Protein AF-A0A7Y9HV85-F1 (afdb_monomer)

Solvent-accessible surface area (backbone atoms only — not comparable to full-atom values): 10579 Å² total; per-residue (Å²): 134,87,72,100,82,80,84,86,80,84,85,88,77,54,70,72,54,49,54,52,45,46,54,54,12,57,75,69,74,40,53,57,64,59,41,48,54,49,50,53,50,47,35,67,73,70,66,54,58,92,83,52,84,80,45,60,71,58,52,54,51,52,50,53,51,50,53,50,49,54,51,49,51,51,51,44,40,67,72,43,53,50,54,51,51,54,50,51,53,52,49,52,56,52,51,52,52,52,51,50,46,44,54,64,48,52,51,42,49,52,52,53,49,51,54,51,50,52,54,47,52,52,52,50,52,53,49,53,53,51,51,51,54,51,51,54,51,51,54,51,51,52,52,49,52,53,55,50,50,51,52,50,53,50,51,50,54,58,56,68,70,53,56,97,84,57,54,73,65,61,57,50,48,53,52,49,50,52,51,54,55,59,76,70,109

Secondary structure (DSSP, 8-state):
---TT---------HHHHHHHHHHHHHTTS-HHHHHHHHHHHHHHH---TT-TT-HHHHHHHHHHHHHHHHHHHHHIIIIIHHHHHHHHHHHHHHHHHHHHIIIIIIHHHHHHHHHHHHHHHHHHHHHHHHHHHHHHHHHHHHHHHHHHHHHHHHHHHHHT--TT--HHHHHHHHHHHHHHHHT-

pLDDT: mean 89.0, std 10.48, range [36.59, 97.69]

Sequence (185 aa):
MPTPNDYKKTVKYTEETDEKLQKLADQAGRTKREFFIQMVEYFHRTKKDPKDINDELLKKTLVKNHDTYIRFIRSQEEKVLIPVKVEVDRMIQSQIKILDFFNNHVLKANKDLLSNQQAQVEQFTATD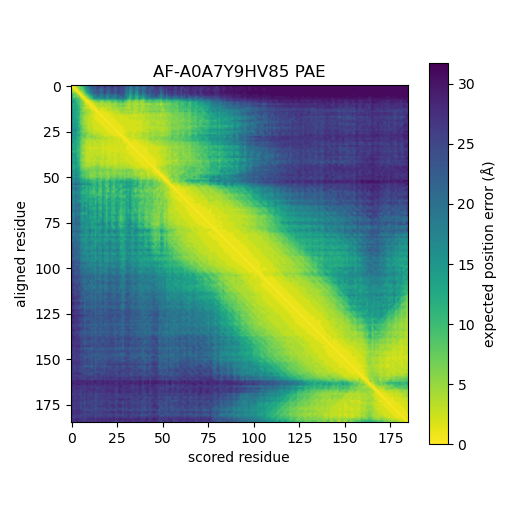KLLKTITEKLETKESLKLKFLYILNNYSKTRESFSFTTSSKDKEELVQQARQQIAKL

Radius of gyration: 63.28 Å; Cα contacts (8 Å, |Δi|>4): 38; chains: 1; bounding box: 124×40×155 Å

Nearest PDB structures (foldseek):
  1y2o-assembly1_B  TM=3.092E-01  e=8.214E+00  Homo sapiens

Structure (mmCIF, N/CA/C/O backbone):
data_AF-A0A7Y9HV85-F1
#
_entry.id   AF-A0A7Y9HV85-F1
#
loop_
_atom_site.group_PDB
_atom_site.id
_atom_site.type_symbol
_atom_site.label_atom_id
_atom_site.label_alt_id
_atom_site.label_comp_id
_atom_site.label_asym_id
_atom_site.label_entity_id
_atom_site.label_seq_id
_atom_site.pdbx_PDB_ins_code
_atom_site.Cartn_x
_atom_site.Cartn_y
_atom_site.Cartn_z
_atom_site.occupancy
_atom_site.B_iso_or_equiv
_atom_site.auth_seq_id
_atom_site.auth_comp_id
_atom_site.auth_asym_id
_atom_site.auth_atom_id
_atom_site.pdbx_PDB_model_num
ATOM 1 N N . MET A 1 1 ? 67.058 8.496 -38.261 1.00 36.59 1 MET A N 1
ATOM 2 C CA . MET A 1 1 ? 67.374 9.685 -39.082 1.00 36.59 1 MET A CA 1
ATOM 3 C C . MET A 1 1 ? 67.557 9.219 -40.522 1.00 36.59 1 MET A C 1
ATOM 5 O O . MET A 1 1 ? 68.530 8.515 -40.763 1.00 36.59 1 MET A O 1
ATOM 9 N N . PRO A 1 2 ? 66.622 9.488 -41.450 1.00 41.94 2 PRO A N 1
ATOM 10 C CA . PRO A 1 2 ? 66.816 9.167 -42.862 1.00 41.94 2 PRO A CA 1
ATOM 11 C C . PRO A 1 2 ? 67.758 10.197 -43.503 1.00 41.94 2 PRO A C 1
ATOM 13 O O . PRO A 1 2 ? 67.665 11.390 -43.217 1.00 41.94 2 PRO A O 1
ATOM 16 N N . THR A 1 3 ? 68.682 9.728 -44.338 1.00 43.34 3 THR A N 1
ATOM 17 C CA . THR A 1 3 ? 69.700 10.529 -45.0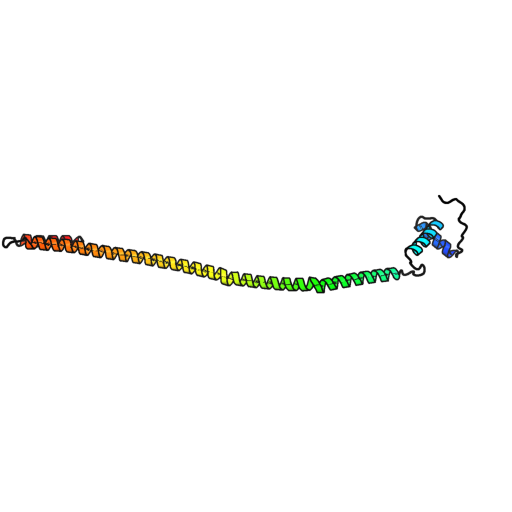33 1.00 43.34 3 THR A CA 1
ATOM 18 C C . THR A 1 3 ? 69.103 11.419 -46.142 1.00 43.34 3 THR A C 1
ATOM 20 O O . THR A 1 3 ? 68.012 11.136 -46.641 1.00 43.34 3 THR A O 1
ATOM 23 N N . PRO A 1 4 ? 69.793 12.498 -46.571 1.00 49.50 4 PRO A N 1
ATOM 24 C CA . PRO A 1 4 ? 69.191 13.574 -47.375 1.00 49.50 4 PRO A CA 1
ATOM 25 C C . PRO A 1 4 ? 68.875 13.249 -48.847 1.00 49.50 4 PRO A C 1
ATOM 27 O O . PRO A 1 4 ? 68.438 14.146 -49.560 1.00 49.50 4 PRO A O 1
ATOM 30 N N . ASN A 1 5 ? 69.105 12.024 -49.340 1.00 49.66 5 ASN A N 1
ATOM 31 C CA . ASN A 1 5 ? 69.203 11.777 -50.788 1.00 49.66 5 ASN A CA 1
ATOM 32 C C . ASN A 1 5 ? 68.437 10.552 -51.328 1.00 49.66 5 ASN A C 1
ATOM 34 O O . ASN A 1 5 ? 68.878 9.935 -52.296 1.00 49.66 5 ASN A O 1
ATOM 38 N N . ASP A 1 6 ? 67.289 10.199 -50.736 1.00 53.09 6 ASP A N 1
ATOM 39 C CA . ASP A 1 6 ? 66.524 9.001 -51.140 1.00 53.09 6 ASP A CA 1
ATOM 40 C C . ASP A 1 6 ? 65.091 9.282 -51.638 1.00 53.09 6 ASP A C 1
ATOM 42 O O . ASP A 1 6 ? 64.172 8.477 -51.498 1.00 53.09 6 ASP A O 1
ATOM 46 N N . TYR A 1 7 ? 64.874 10.446 -52.258 1.00 58.88 7 TYR A N 1
ATOM 47 C CA . TYR A 1 7 ? 63.572 10.848 -52.814 1.00 58.88 7 TYR A CA 1
ATOM 48 C C . TYR A 1 7 ? 63.583 10.821 -54.346 1.00 58.88 7 TYR A C 1
ATOM 50 O O . TYR A 1 7 ? 63.454 11.846 -55.004 1.00 58.88 7 TYR A O 1
ATOM 58 N N . LYS A 1 8 ? 63.756 9.627 -54.925 1.00 61.03 8 LYS A N 1
ATOM 59 C CA . LYS A 1 8 ? 63.888 9.419 -56.384 1.00 61.03 8 LYS A CA 1
ATOM 60 C C . LYS A 1 8 ? 62.579 9.110 -57.122 1.00 61.03 8 LYS A C 1
ATOM 62 O O . LYS A 1 8 ? 62.610 8.727 -58.287 1.00 61.03 8 LYS A O 1
ATOM 67 N N . LYS A 1 9 ? 61.424 9.212 -56.459 1.00 74.69 9 LYS A N 1
ATOM 68 C CA . LYS A 1 9 ? 60.130 8.845 -57.054 1.00 74.69 9 LYS A CA 1
ATOM 69 C C . LYS A 1 9 ? 59.302 10.095 -57.324 1.00 74.69 9 LYS A C 1
ATOM 71 O O . LYS A 1 9 ? 58.876 10.767 -56.391 1.00 74.69 9 LYS A O 1
ATOM 76 N N . THR A 1 10 ? 59.068 10.376 -58.601 1.00 78.50 10 THR A N 1
ATOM 77 C CA . THR A 1 10 ? 58.236 11.491 -59.064 1.00 78.50 10 THR A CA 1
ATOM 78 C C . THR A 1 10 ? 56.907 10.951 -59.574 1.00 78.50 10 THR A C 1
ATOM 80 O O . THR A 1 10 ? 56.881 10.042 -60.403 1.00 78.50 10 THR A O 1
ATOM 83 N N . VAL A 1 11 ? 55.802 11.519 -59.096 1.00 81.62 11 VAL A N 1
ATOM 84 C CA . VAL A 1 11 ? 54.458 11.251 -59.620 1.00 81.62 11 VAL A CA 1
ATOM 85 C C . VAL A 1 11 ? 54.118 12.374 -60.592 1.00 81.62 11 VAL A C 1
ATOM 87 O O . VAL A 1 11 ? 54.199 13.541 -60.222 1.00 81.62 11 VAL A O 1
ATOM 90 N N . LYS A 1 12 ? 53.777 12.035 -61.837 1.00 87.50 12 LYS A N 1
ATOM 91 C CA . LYS A 1 12 ? 53.319 13.014 -62.831 1.00 87.50 12 LYS A CA 1
ATOM 92 C C . LYS A 1 12 ? 51.805 13.172 -62.718 1.00 87.50 12 LYS A C 1
ATOM 94 O O . LYS A 1 12 ? 51.091 12.174 -62.681 1.00 87.50 12 LYS A O 1
ATOM 99 N N . TYR A 1 13 ? 51.332 14.409 -62.679 1.00 86.50 13 TYR A N 1
ATOM 100 C CA . TYR A 1 13 ? 49.919 14.776 -62.627 1.00 86.50 13 TYR A CA 1
ATOM 101 C C . TYR A 1 13 ? 49.723 16.105 -63.375 1.00 86.50 13 TYR A C 1
ATOM 103 O O . TYR A 1 13 ? 50.701 16.746 -63.761 1.00 86.50 13 TYR A O 1
ATOM 111 N N . THR A 1 14 ? 48.476 16.481 -63.658 1.00 92.62 14 THR A N 1
ATOM 112 C CA . THR A 1 14 ? 48.160 17.695 -64.430 1.00 92.62 14 THR A CA 1
ATOM 113 C C . THR A 1 14 ? 48.433 18.967 -63.628 1.00 92.62 14 THR A C 1
ATOM 115 O O . THR A 1 14 ? 48.373 18.947 -62.401 1.00 92.62 14 THR A O 1
ATOM 118 N N . GLU A 1 15 ? 48.666 20.087 -64.314 1.00 88.44 15 GLU A N 1
ATOM 119 C CA . GLU A 1 15 ? 48.869 21.403 -63.684 1.00 88.44 15 GLU A CA 1
ATOM 120 C C . GLU A 1 15 ? 47.682 21.800 -62.786 1.00 88.44 15 GLU A C 1
ATOM 122 O O . GLU A 1 15 ? 47.866 22.208 -61.645 1.00 88.44 15 GLU A O 1
ATOM 127 N N . GLU A 1 16 ? 46.452 21.508 -63.220 1.00 90.75 16 GLU A N 1
ATOM 128 C CA . GLU A 1 16 ? 45.241 21.694 -62.407 1.00 90.75 16 GLU A CA 1
ATOM 129 C C . GLU A 1 16 ? 45.269 20.887 -61.090 1.00 90.75 16 GLU A C 1
ATOM 131 O O . GLU A 1 16 ? 44.813 21.348 -60.041 1.00 90.75 16 GLU A O 1
ATOM 136 N N . THR A 1 17 ? 45.812 19.666 -61.123 1.00 87.75 17 THR A N 1
ATOM 137 C CA . THR A 1 17 ? 45.965 18.836 -59.918 1.00 87.75 17 THR A CA 1
ATOM 138 C C . THR A 1 17 ? 47.059 19.394 -59.007 1.00 87.75 17 THR A C 1
ATOM 140 O O . THR A 1 17 ? 46.927 19.306 -57.785 1.00 87.75 17 THR A O 1
ATOM 143 N N . ASP A 1 18 ? 48.103 20.012 -59.574 1.00 89.56 18 ASP A N 1
ATOM 144 C CA . ASP A 1 18 ? 49.159 20.682 -58.807 1.00 89.56 18 ASP A CA 1
ATOM 145 C C . ASP A 1 18 ? 48.630 21.865 -58.007 1.00 89.56 18 ASP A C 1
ATOM 147 O O . ASP A 1 18 ? 48.926 21.982 -56.817 1.00 89.56 18 ASP A O 1
ATOM 151 N N . GLU A 1 19 ? 47.802 22.701 -58.633 1.00 92.25 19 GLU A N 1
ATOM 152 C CA . GLU A 1 19 ? 47.178 23.842 -57.968 1.00 92.25 19 GLU A CA 1
ATOM 153 C C . GLU A 1 19 ? 46.253 23.401 -56.829 1.00 92.25 19 GLU A C 1
ATOM 155 O O . GLU A 1 19 ? 46.270 23.988 -55.744 1.00 92.25 19 GLU A O 1
ATOM 160 N N . LYS A 1 20 ? 45.456 22.344 -57.046 1.00 90.94 20 LYS A N 1
ATOM 161 C CA . LYS A 1 20 ? 44.586 21.770 -56.004 1.00 90.94 20 LYS A CA 1
ATOM 162 C C . LYS A 1 20 ? 45.406 21.201 -54.849 1.00 90.94 20 LYS A C 1
ATOM 164 O O . LYS A 1 20 ? 45.087 21.466 -53.692 1.00 90.94 20 LYS A O 1
ATOM 169 N N . LEU A 1 21 ? 46.476 20.462 -55.149 1.00 89.62 21 LEU A N 1
ATOM 170 C CA . LEU A 1 21 ? 47.374 19.907 -54.138 1.00 89.62 21 LEU A CA 1
ATOM 171 C C . LEU A 1 21 ? 48.095 21.012 -53.353 1.00 89.62 21 LEU A C 1
ATOM 173 O O . LEU A 1 21 ? 48.222 20.890 -52.139 1.00 89.62 21 LEU A O 1
ATOM 177 N N . GLN A 1 22 ? 48.523 22.091 -54.021 1.00 90.94 22 GLN A N 1
ATOM 178 C CA . GLN A 1 22 ? 49.137 23.255 -53.375 1.00 90.94 22 GLN A CA 1
ATOM 179 C C . GLN A 1 22 ? 48.165 23.898 -52.385 1.00 90.94 22 GLN A C 1
ATOM 181 O O . GLN A 1 22 ? 48.486 24.011 -51.207 1.00 90.94 22 GLN A O 1
ATOM 186 N N . LYS A 1 23 ? 46.943 24.216 -52.831 1.00 92.88 23 LYS A N 1
ATOM 187 C CA . LYS A 1 23 ? 45.912 24.826 -51.978 1.00 92.88 23 LYS A CA 1
ATOM 188 C C . LYS A 1 23 ? 45.572 23.955 -50.766 1.00 92.88 23 LYS A C 1
ATOM 190 O O . LYS A 1 23 ? 45.461 24.479 -49.662 1.00 92.88 23 LYS A O 1
ATOM 195 N N . LEU A 1 24 ? 45.428 22.640 -50.952 1.00 90.94 24 LEU A N 1
ATOM 196 C CA . LEU A 1 24 ? 45.136 21.704 -49.858 1.00 90.94 24 LEU A CA 1
ATOM 197 C C . LEU A 1 24 ? 46.299 21.582 -48.863 1.00 90.94 24 LEU A C 1
ATOM 199 O O . LEU A 1 24 ? 46.073 21.529 -47.655 1.00 90.94 24 LEU A O 1
ATOM 203 N N . ALA A 1 25 ? 47.536 21.557 -49.361 1.00 91.69 25 ALA A N 1
ATOM 204 C CA . ALA A 1 25 ? 48.726 21.508 -48.521 1.00 91.69 25 ALA A CA 1
ATOM 205 C C . ALA A 1 25 ? 48.883 22.799 -47.697 1.00 91.69 25 ALA A C 1
ATOM 207 O O . ALA A 1 25 ? 49.094 22.723 -46.485 1.00 91.69 25 ALA A O 1
ATOM 208 N N . ASP A 1 26 ? 48.663 23.960 -48.321 1.00 92.12 26 ASP A N 1
ATOM 209 C CA . ASP A 1 26 ? 48.714 25.269 -47.662 1.00 92.12 26 ASP A CA 1
ATOM 210 C C . ASP A 1 26 ? 47.614 25.412 -46.598 1.00 92.12 26 ASP A C 1
ATOM 212 O O . ASP A 1 26 ? 47.888 25.852 -45.482 1.00 92.12 26 ASP A O 1
ATOM 216 N N . GLN A 1 27 ? 46.387 24.959 -46.889 1.00 92.19 27 GLN A N 1
ATOM 217 C CA . GLN A 1 27 ? 45.286 24.915 -45.913 1.00 92.19 27 GLN A CA 1
ATOM 218 C C . GLN A 1 27 ? 45.601 24.026 -44.704 1.00 92.19 27 GLN A C 1
ATOM 220 O O . GLN A 1 27 ? 45.201 24.337 -43.583 1.00 92.19 27 GLN A O 1
ATOM 225 N N . ALA A 1 28 ? 46.317 22.922 -44.920 1.00 87.06 28 ALA A N 1
ATOM 226 C CA . ALA A 1 28 ? 46.762 22.029 -43.857 1.00 87.06 28 ALA A CA 1
ATOM 227 C C . ALA A 1 28 ? 48.052 22.506 -43.156 1.00 87.06 28 ALA A C 1
ATOM 229 O O . ALA A 1 28 ? 48.505 21.836 -42.224 1.00 87.06 28 ALA A O 1
ATOM 230 N N . GLY A 1 29 ? 48.650 23.623 -43.597 1.00 90.44 29 GLY A N 1
ATOM 231 C CA . GLY A 1 29 ? 49.906 24.164 -43.071 1.00 90.44 29 GLY A CA 1
ATOM 232 C C . GLY A 1 29 ? 51.116 23.251 -43.296 1.00 90.44 29 GLY A C 1
ATOM 233 O O . GLY A 1 29 ? 52.003 23.193 -42.446 1.00 90.44 29 GLY A O 1
ATOM 234 N N . ARG A 1 30 ? 51.130 22.474 -44.388 1.00 90.62 30 ARG A N 1
ATOM 235 C CA . ARG A 1 30 ? 52.138 21.436 -44.676 1.00 90.62 30 ARG A CA 1
ATOM 236 C C . ARG A 1 30 ? 52.724 21.604 -46.071 1.00 90.62 30 ARG A C 1
ATOM 238 O O . ARG A 1 30 ? 52.095 22.166 -46.959 1.00 90.62 30 ARG A O 1
ATOM 245 N N . THR A 1 31 ? 53.912 21.045 -46.304 1.00 90.56 31 THR A N 1
ATOM 246 C CA . THR A 1 31 ? 54.446 20.973 -47.672 1.00 90.56 31 THR A CA 1
ATOM 247 C C . THR A 1 31 ? 53.640 19.978 -48.519 1.00 90.56 31 THR A C 1
ATOM 249 O O . THR A 1 31 ? 53.140 18.974 -48.002 1.00 90.56 31 THR A O 1
ATOM 252 N N . LYS A 1 32 ? 53.568 20.192 -49.846 1.00 88.31 32 LYS A N 1
ATOM 253 C CA . LYS A 1 32 ? 52.914 19.265 -50.803 1.00 88.31 32 LYS A CA 1
ATOM 254 C C . LYS A 1 32 ? 53.306 17.804 -50.572 1.00 88.31 32 LYS A C 1
ATOM 256 O O . LYS A 1 32 ? 52.479 16.897 -50.634 1.00 88.31 32 LYS A O 1
ATOM 261 N N . ARG A 1 33 ? 54.587 17.584 -50.283 1.00 85.81 33 ARG A N 1
ATOM 262 C CA . ARG A 1 33 ? 55.158 16.260 -50.056 1.00 85.81 33 ARG A CA 1
ATOM 263 C C . ARG A 1 33 ? 54.657 15.621 -48.760 1.00 85.81 33 ARG A C 1
ATOM 265 O O . ARG A 1 33 ? 54.278 14.454 -48.777 1.00 85.81 33 ARG A O 1
ATOM 272 N N . GLU A 1 34 ? 54.671 16.353 -47.651 1.00 87.81 34 GLU A N 1
ATOM 273 C CA . GLU A 1 34 ? 54.183 15.845 -46.361 1.00 87.81 34 GLU A CA 1
ATOM 274 C C . GLU A 1 34 ? 52.685 15.556 -46.411 1.00 87.81 34 GLU A C 1
ATOM 276 O O . GLU A 1 34 ? 52.244 14.507 -45.939 1.00 87.81 34 GLU A O 1
ATOM 281 N N . PHE A 1 35 ? 51.925 16.447 -47.052 1.00 90.50 35 PHE A N 1
ATOM 282 C CA . PHE A 1 35 ? 50.497 16.263 -47.273 1.00 90.50 35 PHE A CA 1
ATOM 283 C C . PHE A 1 35 ? 50.216 14.991 -48.085 1.00 90.50 35 PHE A C 1
ATOM 285 O O . PHE A 1 35 ? 49.389 14.172 -47.688 1.00 90.50 35 PHE A O 1
ATOM 292 N N . PHE A 1 36 ? 50.960 14.765 -49.173 1.00 89.62 36 PHE A N 1
ATOM 293 C CA . PHE A 1 36 ? 50.823 13.557 -49.988 1.00 89.62 36 PHE A CA 1
ATOM 294 C C . PHE A 1 36 ? 51.151 12.272 -49.211 1.00 89.62 36 PHE A C 1
ATOM 296 O O . PHE A 1 36 ? 50.396 11.305 -49.286 1.00 89.62 36 PHE A O 1
ATOM 303 N N . ILE A 1 37 ? 52.244 12.253 -48.438 1.00 88.94 37 ILE A N 1
ATOM 304 C CA . ILE A 1 37 ? 52.629 11.083 -47.627 1.00 88.94 37 ILE A CA 1
ATOM 305 C C . ILE A 1 37 ? 51.514 10.724 -46.637 1.00 88.94 37 ILE A C 1
ATOM 307 O O . ILE A 1 37 ? 51.113 9.564 -46.548 1.00 88.94 37 ILE A O 1
ATOM 311 N N . GLN A 1 38 ? 50.970 11.721 -45.942 1.00 88.44 38 GLN A N 1
ATOM 312 C CA . GLN A 1 38 ? 49.892 11.514 -44.975 1.00 88.44 38 GLN A CA 1
ATOM 313 C C . GLN A 1 38 ? 48.575 11.120 -45.637 1.00 88.44 38 GLN A C 1
ATOM 315 O O . GLN A 1 38 ? 47.837 10.315 -45.081 1.00 88.44 38 GLN A O 1
ATOM 320 N N . MET A 1 39 ? 48.280 11.649 -46.824 1.00 88.75 39 MET A N 1
ATOM 321 C CA . MET A 1 39 ? 47.116 11.243 -47.606 1.00 88.75 39 MET A CA 1
ATOM 322 C C . MET A 1 39 ? 47.205 9.757 -47.985 1.00 88.75 39 MET A C 1
ATOM 324 O O . MET A 1 39 ? 46.243 9.012 -47.798 1.00 88.75 39 MET A O 1
ATOM 328 N N . VAL A 1 40 ? 48.373 9.297 -48.449 1.00 88.50 40 VAL A N 1
ATOM 329 C CA . VAL A 1 40 ? 48.617 7.875 -48.745 1.00 88.50 40 VAL A CA 1
ATOM 330 C C . VAL A 1 40 ? 48.470 7.021 -47.484 1.00 88.50 40 VAL A C 1
ATOM 332 O O . VAL A 1 40 ? 47.805 5.985 -47.517 1.00 88.50 40 VAL A O 1
ATOM 335 N N . GLU A 1 41 ? 49.033 7.461 -46.358 1.00 90.12 41 GLU A N 1
ATOM 336 C CA . GLU A 1 41 ? 48.915 6.754 -45.080 1.00 90.12 41 GLU A CA 1
ATOM 337 C C . GLU A 1 41 ? 47.464 6.704 -44.572 1.00 90.12 41 GLU A C 1
ATOM 339 O O . GLU A 1 41 ? 47.003 5.656 -44.113 1.00 90.12 41 GLU A O 1
ATOM 344 N N . TYR A 1 42 ? 46.714 7.798 -44.722 1.00 88.81 42 TYR A N 1
ATOM 345 C CA . TYR A 1 42 ? 45.301 7.896 -44.368 1.00 88.81 42 TYR A CA 1
ATOM 346 C C . TYR A 1 42 ? 44.466 6.869 -45.131 1.00 88.81 42 TYR A C 1
ATOM 348 O O . TYR A 1 42 ? 43.769 6.067 -44.504 1.00 88.81 42 TYR A O 1
ATOM 356 N N . PHE A 1 43 ? 44.564 6.829 -46.463 1.00 87.75 43 PHE A N 1
ATOM 357 C CA . PHE A 1 43 ? 43.819 5.859 -47.273 1.00 87.75 43 PHE A CA 1
ATOM 358 C C . PHE A 1 43 ? 44.276 4.421 -47.004 1.00 87.75 43 PHE A C 1
ATOM 360 O O . PHE A 1 43 ? 43.450 3.515 -46.881 1.00 87.75 43 PHE A O 1
ATOM 367 N N . HIS A 1 44 ? 45.579 4.204 -46.807 1.00 85.19 44 HIS A N 1
ATOM 368 C CA . HIS A 1 44 ? 46.102 2.880 -46.485 1.00 85.19 44 HIS A CA 1
ATOM 369 C C . HIS A 1 44 ? 45.608 2.353 -45.125 1.00 85.19 44 HIS A C 1
ATOM 371 O O . HIS A 1 44 ? 45.302 1.160 -45.009 1.00 85.19 44 HIS A O 1
ATOM 377 N N . ARG A 1 45 ? 45.518 3.215 -44.102 1.00 86.50 45 ARG A N 1
ATOM 378 C CA . ARG A 1 45 ? 45.084 2.847 -42.743 1.00 86.50 45 ARG A CA 1
ATOM 379 C C . ARG A 1 45 ? 43.569 2.731 -42.622 1.00 86.50 45 ARG A C 1
ATOM 381 O O . ARG A 1 45 ? 43.086 1.805 -41.981 1.00 86.50 45 ARG A O 1
ATOM 388 N N . THR A 1 46 ? 42.829 3.655 -43.227 1.00 82.25 46 THR A N 1
ATOM 389 C CA . THR A 1 46 ? 41.359 3.679 -43.156 1.00 82.25 46 THR A CA 1
ATOM 390 C C . THR A 1 46 ? 40.697 2.720 -44.141 1.00 82.25 46 THR A C 1
ATOM 392 O O . THR A 1 46 ? 39.502 2.468 -44.015 1.00 82.25 46 THR A O 1
ATOM 395 N N . LYS A 1 47 ? 41.459 2.178 -45.107 1.00 83.12 47 LYS A N 1
ATOM 396 C CA . LYS A 1 47 ? 40.966 1.323 -46.202 1.00 83.12 47 LYS A CA 1
ATOM 397 C C . LYS A 1 47 ? 39.842 1.976 -47.016 1.00 83.12 47 LYS A C 1
ATOM 399 O O . LYS A 1 47 ? 39.096 1.278 -47.697 1.00 83.12 47 LYS A O 1
ATOM 404 N N . LYS A 1 48 ? 39.730 3.306 -46.948 1.00 80.31 48 LYS A N 1
ATOM 405 C CA . LYS A 1 48 ? 38.802 4.082 -47.767 1.00 80.31 48 LYS A CA 1
ATOM 406 C C . LYS A 1 48 ? 39.265 4.062 -49.216 1.00 80.31 48 LYS A C 1
ATOM 408 O O . LYS A 1 48 ? 40.466 4.132 -49.480 1.00 80.31 48 LYS A O 1
ATOM 413 N N . ASP A 1 49 ? 38.313 3.983 -50.136 1.00 80.75 49 ASP A N 1
ATOM 414 C CA . ASP A 1 49 ? 38.589 4.116 -51.562 1.00 80.75 49 ASP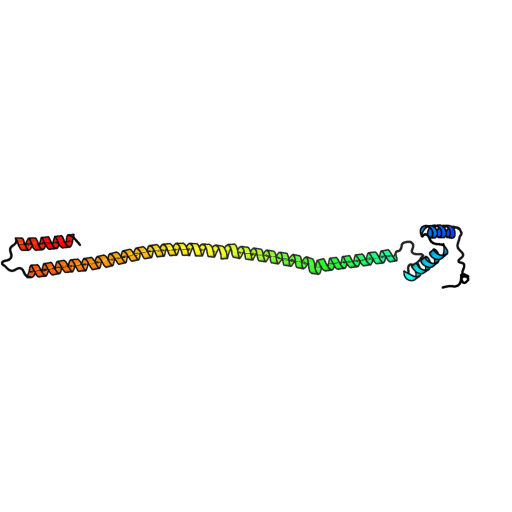 A CA 1
ATOM 415 C C . ASP A 1 49 ? 38.764 5.610 -51.896 1.00 80.75 49 ASP A C 1
ATOM 417 O O . ASP A 1 49 ? 37.826 6.378 -51.685 1.00 80.75 49 ASP A O 1
ATOM 421 N N . PRO A 1 50 ? 39.920 6.059 -52.427 1.00 80.19 50 PRO A N 1
ATOM 422 C CA . PRO A 1 50 ? 40.105 7.442 -52.874 1.00 80.19 50 PRO A CA 1
ATOM 423 C C . PRO A 1 50 ? 39.118 7.890 -53.965 1.00 80.19 50 PRO A C 1
ATOM 425 O O . PRO A 1 50 ? 39.006 9.086 -54.226 1.00 80.19 50 PRO A O 1
ATOM 428 N N . LYS A 1 51 ? 38.426 6.948 -54.622 1.00 80.19 51 LYS A N 1
ATOM 429 C CA . LYS A 1 51 ? 37.358 7.224 -55.594 1.00 80.19 51 LYS A CA 1
ATOM 430 C C . LYS A 1 51 ? 35.975 7.383 -54.953 1.00 80.19 51 LYS A C 1
ATOM 432 O O . LYS A 1 51 ? 35.068 7.878 -55.620 1.00 80.19 51 LYS A O 1
ATOM 437 N N . ASP A 1 52 ? 35.803 7.000 -53.686 1.00 78.25 52 ASP A N 1
ATOM 438 C CA . ASP A 1 52 ? 34.555 7.183 -52.938 1.00 78.25 52 ASP A CA 1
ATOM 439 C C . ASP A 1 52 ? 34.486 8.599 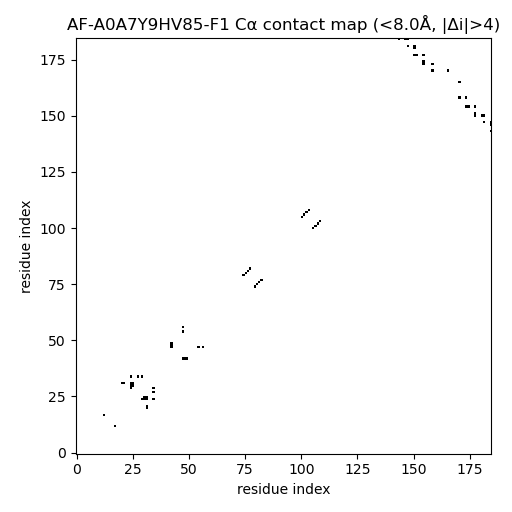-52.347 1.00 78.25 52 ASP A C 1
ATOM 441 O O . ASP A 1 52 ? 34.762 8.840 -51.172 1.00 78.25 52 ASP A O 1
ATOM 445 N N . ILE A 1 53 ? 34.116 9.559 -53.197 1.00 70.69 53 ILE A N 1
ATOM 446 C CA . ILE A 1 53 ? 33.980 10.981 -52.836 1.00 70.69 53 ILE A CA 1
ATOM 447 C C . ILE A 1 53 ? 32.850 11.201 -51.808 1.00 70.69 53 ILE A C 1
ATOM 449 O O . ILE A 1 53 ? 32.876 12.176 -51.060 1.00 70.69 53 ILE A O 1
ATOM 453 N N . ASN A 1 54 ? 31.870 10.293 -51.748 1.00 75.12 54 ASN A N 1
ATOM 454 C CA . ASN A 1 54 ? 30.672 10.432 -50.918 1.00 75.12 54 ASN A CA 1
ATOM 455 C C . ASN A 1 54 ? 30.789 9.767 -49.534 1.00 75.12 54 ASN A C 1
ATOM 457 O O . ASN A 1 54 ? 29.860 9.912 -48.733 1.00 75.12 54 ASN A O 1
ATOM 461 N N . ASP A 1 55 ? 31.902 9.077 -49.252 1.00 77.25 55 ASP A N 1
ATOM 462 C CA . ASP A 1 55 ? 32.169 8.343 -48.004 1.00 77.25 55 ASP A CA 1
ATOM 463 C C . ASP A 1 55 ? 31.024 7.365 -47.656 1.00 77.25 55 ASP A C 1
ATOM 465 O O . ASP A 1 55 ? 30.522 7.302 -46.526 1.00 77.25 55 ASP A O 1
ATOM 469 N N . GLU A 1 56 ? 30.563 6.606 -48.657 1.00 79.19 56 GLU A N 1
ATOM 470 C CA . GLU A 1 56 ? 29.423 5.684 -48.543 1.00 79.19 56 GLU A CA 1
ATOM 471 C C . GLU A 1 56 ? 29.672 4.589 -47.496 1.00 79.19 56 GLU A C 1
ATOM 473 O O . GLU A 1 56 ? 28.752 4.153 -46.793 1.00 79.19 56 GLU A O 1
ATOM 478 N N . LEU A 1 57 ? 30.935 4.192 -47.313 1.00 76.94 57 LEU A N 1
ATOM 479 C CA . LEU A 1 57 ? 31.341 3.265 -46.256 1.00 76.94 57 LEU A CA 1
ATOM 480 C C . LEU A 1 57 ? 31.043 3.817 -44.850 1.00 76.94 57 LEU A C 1
ATOM 482 O O . LEU A 1 57 ? 30.540 3.083 -43.987 1.00 76.94 57 LEU A O 1
ATOM 486 N N . LEU A 1 58 ? 31.329 5.102 -44.613 1.00 80.62 58 LEU A N 1
ATOM 487 C CA . LEU A 1 58 ? 31.055 5.759 -43.336 1.00 80.62 58 LEU A CA 1
ATOM 488 C C . LEU A 1 58 ? 29.548 5.866 -43.097 1.00 80.62 58 LEU A C 1
ATOM 490 O O . LEU A 1 58 ? 29.078 5.478 -42.025 1.00 80.62 58 LEU A O 1
ATOM 494 N N . LYS A 1 59 ? 28.784 6.314 -44.102 1.00 85.44 59 LYS A N 1
ATOM 495 C CA . LYS A 1 59 ? 27.316 6.409 -44.009 1.00 85.44 59 LYS A CA 1
ATOM 496 C C . LYS A 1 59 ? 26.689 5.058 -43.687 1.00 85.44 59 LYS A C 1
ATOM 498 O O . LYS A 1 59 ? 25.906 4.951 -42.745 1.00 85.44 59 LYS A O 1
ATOM 503 N N . LYS A 1 60 ? 27.088 4.002 -44.402 1.00 85.50 60 LYS A N 1
ATOM 504 C CA . LYS A 1 60 ? 26.592 2.639 -44.173 1.00 85.50 60 LYS A CA 1
ATOM 505 C C . LYS A 1 60 ? 26.899 2.143 -42.762 1.00 85.50 60 LYS A C 1
ATOM 507 O O . LYS A 1 60 ? 26.051 1.511 -42.133 1.00 85.50 60 LYS A O 1
ATOM 512 N N . THR A 1 61 ? 28.093 2.438 -42.254 1.00 85.25 61 THR A N 1
ATOM 513 C CA . THR A 1 61 ? 28.490 2.064 -40.889 1.00 85.25 61 THR A CA 1
ATOM 514 C C . THR A 1 61 ? 27.669 2.822 -39.847 1.00 85.25 61 THR A C 1
ATOM 516 O O . THR A 1 61 ? 27.174 2.218 -38.897 1.00 85.25 61 THR A O 1
ATOM 519 N N . LEU A 1 62 ? 27.460 4.125 -40.048 1.00 87.62 62 LEU A N 1
ATOM 520 C CA . LEU A 1 62 ? 26.679 4.959 -39.139 1.00 87.62 62 LEU A CA 1
ATOM 521 C C . LEU A 1 62 ? 25.208 4.527 -39.079 1.00 87.62 62 LEU A C 1
ATOM 523 O O . LEU A 1 62 ? 24.660 4.405 -37.982 1.00 87.62 62 LEU A O 1
ATOM 527 N N . VAL A 1 63 ? 24.603 4.246 -40.239 1.00 91.25 63 VAL A N 1
ATOM 528 C CA . VAL A 1 63 ? 23.226 3.738 -40.347 1.00 91.25 63 VAL A CA 1
ATOM 529 C C . VAL A 1 63 ? 23.106 2.380 -39.662 1.00 91.25 63 VAL A C 1
ATOM 531 O O . VAL A 1 63 ? 22.232 2.198 -38.822 1.00 91.25 63 VAL A O 1
ATOM 534 N N . LYS A 1 64 ? 24.035 1.451 -39.920 1.00 91.88 64 LYS A N 1
ATOM 535 C CA . LYS A 1 64 ? 24.031 0.129 -39.276 1.00 91.88 64 LYS A CA 1
ATOM 536 C C . LYS A 1 64 ? 24.139 0.223 -37.749 1.00 91.88 64 LYS A C 1
ATOM 538 O O . LYS A 1 64 ? 23.470 -0.528 -37.035 1.00 91.88 64 LYS A O 1
ATOM 543 N N . ASN A 1 65 ? 24.971 1.131 -37.243 1.00 92.50 65 ASN A N 1
ATOM 544 C CA . ASN A 1 65 ? 25.107 1.350 -35.805 1.00 92.50 65 ASN A CA 1
ATOM 545 C C . ASN A 1 65 ? 23.814 1.930 -35.212 1.00 92.50 65 ASN A C 1
ATOM 547 O O . ASN A 1 65 ? 23.335 1.414 -34.204 1.00 92.50 65 ASN A O 1
ATOM 551 N N . HIS A 1 66 ? 23.201 2.924 -35.865 1.00 94.38 66 HIS A N 1
ATOM 552 C CA . HIS A 1 66 ? 21.904 3.473 -35.448 1.00 94.38 66 HIS A CA 1
ATOM 553 C C . HIS A 1 66 ? 20.799 2.415 -35.453 1.00 94.38 66 HIS A C 1
ATOM 555 O O . HIS A 1 66 ? 20.086 2.281 -34.461 1.00 94.38 66 HIS A O 1
ATOM 561 N N . ASP A 1 67 ? 20.709 1.601 -36.504 1.00 94.19 67 ASP A N 1
ATOM 562 C CA . ASP A 1 67 ? 19.752 0.495 -36.577 1.00 94.19 67 ASP A CA 1
ATOM 563 C C . ASP A 1 67 ? 19.944 -0.499 -35.430 1.00 94.19 67 ASP A C 1
ATOM 565 O O . ASP A 1 67 ? 18.973 -1.003 -34.864 1.00 94.19 67 ASP A O 1
ATOM 569 N N . THR A 1 68 ? 21.197 -0.771 -35.058 1.00 95.50 68 THR A N 1
ATOM 570 C CA . THR A 1 68 ? 21.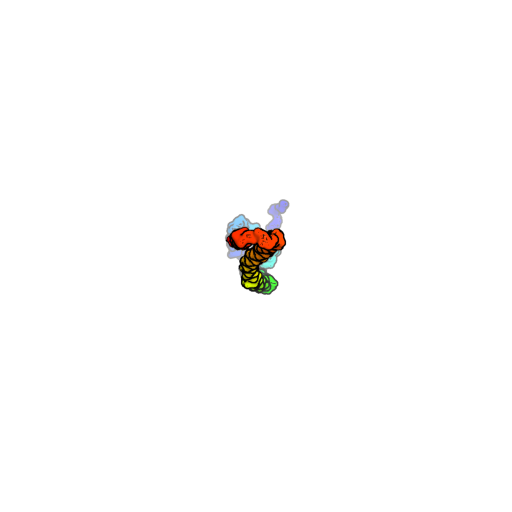520 -1.664 -33.939 1.00 95.50 68 THR A CA 1
ATOM 571 C C . THR A 1 68 ? 21.041 -1.076 -32.613 1.00 95.50 68 THR A C 1
ATOM 573 O O . THR A 1 68 ? 20.393 -1.783 -31.839 1.00 95.50 68 THR A O 1
ATOM 576 N N . TYR A 1 69 ? 21.281 0.216 -32.368 1.00 95.81 69 TYR A N 1
ATOM 577 C CA . TYR A 1 69 ? 20.787 0.894 -31.167 1.00 95.81 69 TYR A CA 1
ATOM 578 C C . TYR A 1 69 ? 19.262 0.933 -31.111 1.00 95.81 69 TYR A C 1
ATOM 580 O O . TYR A 1 69 ? 18.686 0.611 -30.076 1.00 95.81 69 TYR A O 1
ATOM 588 N N . ILE A 1 70 ? 18.597 1.249 -32.224 1.00 95.69 70 ILE A N 1
ATOM 589 C CA . ILE A 1 70 ? 17.131 1.276 -32.294 1.00 95.69 70 ILE A CA 1
ATOM 590 C C . ILE A 1 70 ? 16.556 -0.108 -31.983 1.00 95.69 70 ILE A C 1
ATOM 592 O O . ILE A 1 70 ? 15.617 -0.221 -31.196 1.00 95.69 70 ILE A O 1
ATOM 596 N N . ARG A 1 71 ? 17.130 -1.177 -32.549 1.00 96.56 71 ARG A N 1
ATOM 597 C CA . ARG A 1 71 ? 16.701 -2.553 -32.247 1.00 96.56 71 ARG A CA 1
ATOM 598 C C . ARG A 1 71 ? 16.930 -2.920 -30.786 1.00 96.56 71 ARG A C 1
ATOM 600 O O . ARG A 1 71 ? 16.074 -3.569 -30.191 1.00 96.56 71 ARG A O 1
ATOM 607 N N . PHE A 1 72 ? 18.056 -2.507 -30.208 1.00 97.00 72 PHE A N 1
ATOM 608 C CA . PHE A 1 72 ? 18.325 -2.722 -28.791 1.00 97.00 72 PHE A CA 1
ATOM 609 C C . PHE A 1 72 ? 17.287 -2.014 -27.914 1.00 97.00 72 PHE A C 1
ATOM 611 O O . PHE A 1 72 ? 16.703 -2.656 -27.047 1.00 97.00 72 PHE A O 1
ATOM 618 N N . ILE A 1 73 ? 16.999 -0.737 -28.187 1.00 96.12 73 ILE A N 1
ATOM 619 C CA . ILE A 1 73 ? 15.999 0.051 -27.451 1.00 96.12 73 ILE A CA 1
ATOM 620 C C . ILE A 1 73 ? 14.617 -0.598 -27.555 1.00 96.12 73 ILE A C 1
ATOM 622 O O . ILE A 1 73 ? 13.998 -0.844 -26.525 1.00 96.12 73 ILE A O 1
ATOM 626 N N . ARG A 1 74 ? 14.172 -0.972 -28.763 1.00 96.38 74 ARG A N 1
ATOM 627 C CA . ARG A 1 74 ? 12.892 -1.680 -28.946 1.00 96.38 74 ARG A CA 1
ATOM 628 C C . ARG A 1 74 ? 12.851 -2.992 -28.169 1.00 96.38 74 ARG A C 1
ATOM 630 O O . ARG A 1 74 ? 11.874 -3.275 -27.490 1.00 96.38 74 ARG A O 1
ATOM 637 N N . SER A 1 75 ? 13.937 -3.767 -28.191 1.00 96.69 75 SER A N 1
ATOM 638 C CA . SER A 1 75 ? 13.997 -5.008 -27.414 1.00 96.69 75 SER A CA 1
ATOM 639 C C . SER A 1 75 ? 13.968 -4.762 -25.903 1.00 96.69 75 SER A C 1
ATOM 641 O O . SER A 1 75 ? 13.464 -5.625 -25.190 1.00 96.69 75 SER A O 1
ATOM 643 N N . GLN A 1 76 ? 14.536 -3.664 -25.398 1.00 97.25 76 GLN A N 1
ATOM 644 C CA . GLN A 1 76 ? 14.450 -3.300 -23.978 1.00 97.25 76 GLN A CA 1
ATOM 645 C C . GLN A 1 76 ? 13.033 -2.856 -23.610 1.00 97.25 76 GLN A C 1
ATOM 647 O O . GLN A 1 76 ? 12.508 -3.247 -22.569 1.00 97.25 76 GLN A O 1
ATOM 652 N N . GLU A 1 77 ? 12.394 -2.083 -24.483 1.00 96.00 77 GLU A N 1
ATOM 653 C CA . GLU A 1 77 ? 11.019 -1.635 -24.301 1.00 96.00 77 GLU A CA 1
ATOM 654 C C . GLU A 1 77 ? 10.050 -2.820 -24.216 1.00 96.00 77 GLU A C 1
ATOM 656 O O . GLU A 1 77 ? 9.316 -2.951 -23.237 1.00 96.00 77 GLU A O 1
ATOM 661 N N . GLU A 1 78 ? 10.127 -3.739 -25.179 1.00 96.81 78 GLU A N 1
ATOM 662 C CA . GLU A 1 78 ? 9.261 -4.919 -25.255 1.00 96.81 78 GLU A CA 1
ATOM 663 C C . GLU A 1 78 ? 9.512 -5.922 -24.126 1.00 96.81 78 GLU A C 1
ATOM 665 O O . GLU A 1 78 ? 8.565 -6.469 -23.561 1.00 96.81 78 GLU A O 1
ATOM 670 N N . LYS A 1 79 ? 10.781 -6.191 -23.793 1.00 95.38 79 LYS A N 1
ATOM 671 C CA . LYS A 1 79 ? 11.126 -7.264 -22.845 1.00 95.38 79 LYS A CA 1
ATOM 672 C C . LYS A 1 79 ? 11.183 -6.814 -21.395 1.00 95.38 79 LYS A C 1
ATOM 674 O O . LYS A 1 79 ? 11.094 -7.666 -20.515 1.00 95.38 79 LYS A O 1
ATOM 679 N N . VAL A 1 80 ? 11.377 -5.522 -21.136 1.00 95.25 80 VAL A N 1
ATOM 680 C CA . VAL A 1 80 ? 11.615 -5.016 -19.778 1.00 95.25 80 VAL A CA 1
ATOM 681 C C . VAL A 1 80 ? 10.636 -3.911 -19.428 1.00 95.25 80 VAL A C 1
ATOM 683 O O . VAL A 1 80 ? 9.859 -4.078 -18.491 1.00 95.25 80 VAL A O 1
ATOM 686 N N . LEU A 1 81 ? 10.633 -2.798 -20.168 1.00 95.56 81 LEU A N 1
ATOM 687 C CA . LEU A 1 81 ? 9.889 -1.606 -19.743 1.00 95.56 81 LEU A CA 1
ATOM 688 C C . LEU A 1 81 ? 8.375 -1.838 -19.731 1.00 95.56 81 LEU A C 1
ATOM 690 O O . LEU A 1 81 ? 7.718 -1.500 -18.745 1.00 95.56 81 LEU A O 1
ATOM 694 N N . ILE A 1 82 ? 7.826 -2.456 -20.781 1.00 96.50 82 ILE A N 1
ATOM 695 C CA . ILE A 1 82 ? 6.394 -2.767 -20.858 1.00 96.50 82 ILE A CA 1
ATOM 696 C C . ILE A 1 82 ? 5.981 -3.748 -19.742 1.00 96.50 82 ILE A C 1
ATOM 698 O O . ILE A 1 82 ? 5.069 -3.405 -18.984 1.00 96.50 82 ILE A O 1
ATOM 702 N N . PRO A 1 83 ? 6.635 -4.917 -19.562 1.00 97.38 83 PRO A N 1
ATOM 703 C CA . PRO A 1 83 ? 6.309 -5.830 -18.465 1.00 97.38 83 PRO A CA 1
ATOM 704 C C . PRO A 1 83 ? 6.404 -5.192 -17.077 1.00 97.38 83 PRO A C 1
ATOM 706 O O . PRO A 1 83 ? 5.501 -5.378 -16.265 1.00 97.38 83 PRO A O 1
ATOM 709 N N . VAL A 1 84 ? 7.451 -4.401 -16.814 1.00 96.94 84 VAL A N 1
ATOM 710 C CA . VAL A 1 84 ? 7.616 -3.700 -15.530 1.00 96.94 84 VAL A CA 1
ATOM 711 C C . VAL A 1 84 ? 6.452 -2.750 -15.284 1.00 96.94 84 VAL A C 1
ATOM 713 O O . VAL A 1 84 ? 5.865 -2.775 -14.207 1.00 96.94 84 VAL A O 1
ATOM 716 N N . LYS A 1 85 ? 6.072 -1.949 -16.284 1.00 96.88 85 LYS A N 1
ATOM 717 C CA . LYS A 1 85 ? 4.946 -1.017 -16.164 1.00 96.88 85 LYS A CA 1
ATOM 718 C C . LYS A 1 85 ? 3.638 -1.754 -15.863 1.00 96.88 85 LYS A C 1
ATOM 720 O O . LYS A 1 85 ? 2.898 -1.340 -14.976 1.00 96.88 85 LYS A O 1
ATOM 725 N N . VAL A 1 86 ? 3.375 -2.864 -16.555 1.00 97.19 86 VAL A N 1
ATOM 726 C CA . VAL A 1 86 ? 2.175 -3.688 -16.326 1.00 97.19 86 VAL A CA 1
ATOM 727 C C . VAL A 1 86 ? 2.162 -4.287 -14.917 1.00 97.19 86 VAL A C 1
ATOM 729 O O . VAL A 1 86 ? 1.123 -4.269 -14.254 1.00 97.19 86 VAL A O 1
ATOM 732 N N . GLU A 1 87 ? 3.294 -4.802 -14.440 1.00 96.94 87 GLU A N 1
ATOM 733 C CA . GLU A 1 87 ? 3.365 -5.426 -13.117 1.00 96.94 87 GLU A CA 1
ATOM 734 C C . GLU A 1 87 ? 3.272 -4.391 -11.987 1.00 96.94 87 GLU A C 1
ATOM 736 O O . GLU A 1 87 ? 2.589 -4.625 -10.991 1.00 96.94 87 GLU A O 1
ATOM 741 N N . VAL A 1 88 ? 3.873 -3.209 -12.165 1.00 97.56 88 VAL A N 1
ATOM 742 C CA . VAL A 1 88 ? 3.727 -2.080 -11.234 1.00 97.56 88 VAL A CA 1
ATOM 743 C C . VAL A 1 88 ? 2.271 -1.622 -11.161 1.00 97.56 88 VAL A C 1
ATOM 745 O O . VAL A 1 88 ? 1.742 -1.480 -10.059 1.00 97.56 88 VAL A O 1
ATOM 748 N N . ASP A 1 89 ? 1.592 -1.464 -12.301 1.00 97.69 89 ASP A N 1
ATOM 749 C CA . ASP A 1 89 ? 0.167 -1.111 -12.327 1.00 97.69 89 ASP A CA 1
ATOM 750 C C . ASP A 1 89 ? -0.673 -2.157 -11.574 1.00 97.69 89 ASP A C 1
ATOM 752 O O . ASP A 1 89 ? -1.522 -1.811 -10.748 1.00 97.69 89 ASP A O 1
ATOM 756 N N . ARG A 1 90 ? -0.405 -3.452 -11.794 1.00 97.31 90 ARG A N 1
ATOM 757 C CA . ARG A 1 90 ? -1.080 -4.545 -11.076 1.00 97.31 90 ARG A CA 1
ATOM 758 C C . ARG A 1 90 ? -0.818 -4.487 -9.570 1.00 97.31 90 ARG A C 1
ATOM 760 O O . ARG A 1 90 ? -1.752 -4.661 -8.783 1.00 97.31 90 ARG A O 1
ATOM 767 N N . MET A 1 91 ? 0.424 -4.233 -9.164 1.00 97.69 91 MET A N 1
ATOM 768 C CA . MET A 1 91 ? 0.803 -4.097 -7.758 1.00 97.69 91 MET A CA 1
ATOM 769 C C . MET A 1 91 ? 0.065 -2.928 -7.096 1.00 97.69 91 MET A C 1
ATOM 771 O O . MET A 1 91 ? -0.490 -3.106 -6.012 1.00 97.69 91 MET A O 1
ATOM 775 N N . ILE A 1 92 ? -0.003 -1.767 -7.756 1.00 97.56 92 ILE A N 1
ATOM 776 C CA . ILE A 1 92 ? -0.732 -0.591 -7.258 1.00 97.56 92 ILE A CA 1
ATOM 777 C C . ILE A 1 92 ? -2.211 -0.933 -7.049 1.00 97.56 92 ILE A C 1
ATOM 779 O O . ILE A 1 92 ? -2.760 -0.670 -5.981 1.00 97.56 92 ILE A O 1
ATOM 783 N N . GLN A 1 93 ? -2.849 -1.591 -8.021 1.00 97.50 93 GLN A N 1
ATOM 784 C CA . GLN A 1 93 ? -4.250 -2.012 -7.891 1.00 97.50 93 GLN A CA 1
ATOM 785 C C . GLN A 1 93 ? -4.466 -2.999 -6.736 1.00 97.50 93 GLN A C 1
ATOM 787 O O . GLN A 1 93 ? -5.481 -2.935 -6.042 1.00 97.50 93 GLN A O 1
ATOM 792 N N . SER A 1 94 ? -3.513 -3.903 -6.500 1.00 97.25 94 SER A N 1
ATOM 793 C CA . SER A 1 94 ? -3.549 -4.806 -5.345 1.00 97.25 94 SER A CA 1
ATOM 794 C C . SER A 1 94 ? -3.453 -4.037 -4.023 1.00 97.25 94 SER A C 1
ATOM 796 O O . SER A 1 94 ? -4.254 -4.260 -3.117 1.00 97.25 94 SER A O 1
ATOM 798 N N . GLN A 1 95 ? -2.533 -3.073 -3.928 1.00 96.06 95 GLN A N 1
ATOM 799 C CA . GLN A 1 95 ? -2.363 -2.247 -2.730 1.00 96.06 95 GLN A CA 1
ATOM 800 C C . GLN A 1 95 ? -3.599 -1.395 -2.427 1.00 96.06 95 GLN A C 1
ATOM 802 O O . GLN A 1 95 ? -3.994 -1.316 -1.266 1.00 96.06 95 GLN A O 1
ATOM 807 N N . ILE A 1 96 ? -4.253 -0.829 -3.448 1.00 97.00 96 ILE A N 1
ATOM 808 C CA . ILE A 1 96 ? -5.524 -0.104 -3.280 1.00 97.00 96 ILE A CA 1
ATOM 809 C C . ILE A 1 96 ? -6.573 -1.015 -2.633 1.00 97.00 96 ILE A C 1
ATOM 811 O O . ILE A 1 96 ? -7.163 -0.648 -1.621 1.00 97.00 96 ILE A O 1
ATOM 815 N N . LYS A 1 97 ? -6.743 -2.244 -3.139 1.00 96.25 97 LYS A N 1
ATOM 816 C CA . LYS A 1 97 ? -7.693 -3.212 -2.564 1.00 96.25 97 LYS A CA 1
ATOM 817 C C . LYS A 1 97 ? -7.351 -3.597 -1.126 1.00 96.25 97 LYS A C 1
ATOM 819 O O . L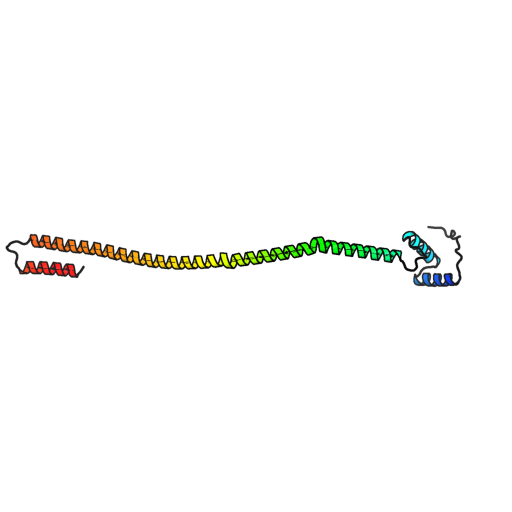YS A 1 97 ? -8.252 -3.749 -0.306 1.00 96.25 97 LYS A O 1
ATOM 824 N N . ILE A 1 98 ? -6.064 -3.763 -0.814 1.00 96.06 98 ILE A N 1
ATOM 825 C CA . ILE A 1 98 ? -5.605 -4.056 0.552 1.00 96.06 98 ILE A CA 1
ATOM 826 C C . ILE A 1 98 ? -5.954 -2.895 1.487 1.00 96.06 98 ILE A C 1
ATOM 828 O O . ILE A 1 98 ? -6.485 -3.130 2.572 1.00 96.06 98 ILE A O 1
ATOM 832 N N . LEU A 1 99 ? -5.694 -1.654 1.066 1.00 96.12 99 LEU A N 1
ATOM 833 C CA . LEU A 1 99 ? -6.031 -0.460 1.842 1.00 96.12 99 LEU A CA 1
ATOM 834 C C . LEU A 1 99 ? -7.540 -0.334 2.053 1.00 96.12 99 LEU A C 1
ATOM 836 O O . LEU A 1 99 ? -7.976 -0.087 3.178 1.00 96.12 99 LEU A O 1
ATOM 840 N N . ASP A 1 100 ? -8.338 -0.567 1.012 1.00 95.94 100 ASP A N 1
ATOM 841 C CA . ASP A 1 100 ? -9.797 -0.563 1.117 1.00 95.94 100 ASP A CA 1
ATOM 842 C C . ASP A 1 100 ? -10.290 -1.624 2.098 1.00 95.94 100 ASP A C 1
ATOM 844 O O . ASP A 1 100 ? -11.147 -1.338 2.937 1.00 95.94 100 ASP A O 1
ATOM 848 N N . PHE A 1 101 ? -9.731 -2.836 2.044 1.00 95.25 101 PHE A N 1
ATOM 849 C CA . PHE A 1 101 ? -10.103 -3.897 2.971 1.00 95.25 101 PHE A CA 1
ATOM 850 C C . PHE A 1 101 ? -9.736 -3.534 4.413 1.00 95.25 101 PHE A C 1
ATOM 852 O O . PHE A 1 101 ? -10.550 -3.669 5.329 1.00 95.25 101 PHE A O 1
ATOM 859 N N . PHE A 1 102 ? -8.527 -3.016 4.620 1.00 95.12 102 PHE A N 1
ATOM 860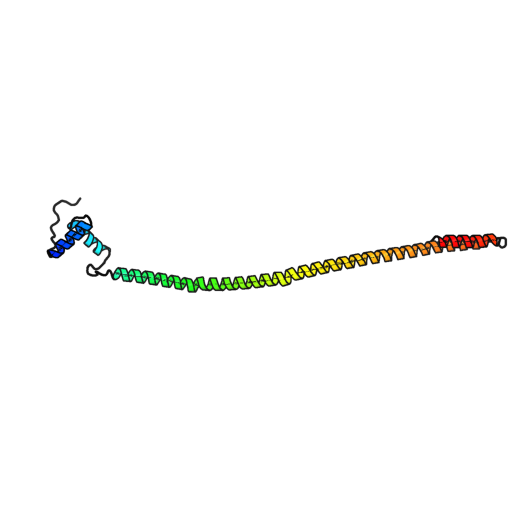 C CA . PHE A 1 102 ? -8.055 -2.621 5.941 1.00 95.12 102 PHE A CA 1
ATOM 861 C C . PHE A 1 102 ? -8.909 -1.495 6.539 1.00 95.12 102 PHE A C 1
ATOM 863 O O . PHE A 1 102 ? -9.344 -1.580 7.688 1.00 95.12 102 PHE A O 1
ATOM 870 N N . ASN A 1 103 ? -9.219 -0.467 5.750 1.00 93.94 103 ASN A N 1
ATOM 871 C CA . ASN A 1 103 ? -10.001 0.673 6.217 1.00 93.94 103 ASN A CA 1
ATOM 872 C C . ASN A 1 103 ? -11.467 0.306 6.478 1.00 93.94 103 ASN A C 1
ATOM 874 O O . ASN A 1 103 ? -12.022 0.669 7.517 1.00 93.94 103 ASN A O 1
ATOM 878 N N . ASN A 1 104 ? -12.095 -0.431 5.560 1.00 92.81 104 ASN A N 1
ATOM 879 C CA . ASN A 1 104 ? -13.533 -0.684 5.628 1.00 92.81 104 ASN A CA 1
ATOM 880 C C . ASN A 1 104 ? -13.906 -1.882 6.495 1.00 92.81 104 ASN A C 1
ATOM 882 O O . ASN A 1 104 ? -14.990 -1.881 7.072 1.00 92.81 104 ASN A O 1
ATOM 886 N N . HIS A 1 105 ? -13.040 -2.891 6.592 1.00 91.69 105 HIS A N 1
ATOM 887 C CA . HIS A 1 105 ? -13.323 -4.076 7.395 1.00 91.69 105 HIS A CA 1
ATOM 888 C C . HIS A 1 105 ? -12.589 -4.026 8.723 1.00 91.69 105 HIS A C 1
ATOM 890 O O . HIS A 1 105 ? -13.238 -4.089 9.759 1.00 91.69 105 HIS A O 1
ATOM 896 N N . VAL A 1 106 ? -11.265 -3.865 8.723 1.00 93.25 106 VAL A N 1
ATOM 897 C CA . VAL A 1 106 ? -10.485 -3.976 9.967 1.00 93.25 106 VAL A CA 1
ATOM 898 C C . VAL A 1 106 ? -10.709 -2.764 10.867 1.00 93.25 106 VAL A C 1
ATOM 900 O O . VAL A 1 106 ? -11.140 -2.916 12.009 1.00 93.25 106 VAL A O 1
ATOM 903 N N . LEU A 1 107 ? -10.470 -1.549 10.365 1.00 94.31 107 LEU A N 1
ATOM 904 C CA . LEU A 1 107 ? -10.612 -0.343 11.186 1.00 94.31 107 LEU A CA 1
ATOM 905 C C . LEU A 1 107 ? -12.060 -0.101 11.605 1.00 94.31 107 LEU A C 1
ATOM 907 O O . LEU A 1 107 ? -12.304 0.257 12.758 1.00 94.31 107 LEU A O 1
ATOM 911 N N . LYS A 1 108 ? -13.018 -0.309 10.697 1.00 94.38 108 LYS A N 1
ATOM 912 C CA . LYS A 1 108 ? -14.437 -0.160 11.025 1.00 94.38 108 LYS A CA 1
ATOM 913 C C . LYS A 1 108 ? -14.895 -1.201 12.045 1.00 94.38 108 LYS A C 1
ATOM 915 O O . LYS A 1 108 ? -15.452 -0.808 13.062 1.00 94.38 108 LYS A O 1
ATOM 920 N N . ALA A 1 109 ? -14.595 -2.487 11.838 1.00 93.94 109 ALA A N 1
ATOM 921 C CA . ALA A 1 109 ? -14.977 -3.524 12.796 1.00 93.94 109 ALA A CA 1
ATOM 922 C C . ALA A 1 109 ? -14.347 -3.286 14.171 1.00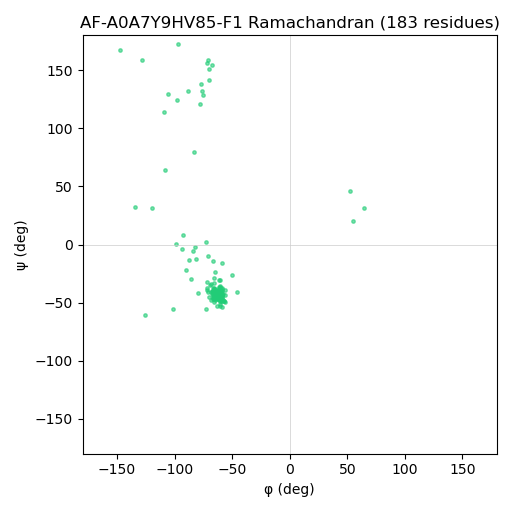 93.94 109 ALA A C 1
ATOM 924 O O . ALA A 1 109 ? -15.022 -3.457 15.180 1.00 93.94 109 ALA A O 1
ATOM 925 N N . ASN A 1 110 ? -13.092 -2.828 14.229 1.00 94.94 110 ASN A N 1
ATOM 926 C CA . ASN A 1 110 ? -12.446 -2.487 15.497 1.00 94.94 110 ASN A CA 1
ATOM 927 C C . ASN A 1 110 ? -13.131 -1.306 16.199 1.00 94.94 110 ASN A C 1
ATOM 929 O O . ASN A 1 110 ? -13.304 -1.344 17.415 1.00 94.94 110 ASN A O 1
ATOM 933 N N . LYS A 1 111 ? -13.547 -0.273 15.453 1.00 95.44 111 LYS A N 1
ATOM 934 C CA . LYS A 1 111 ? -14.321 0.849 16.013 1.00 95.44 111 LYS A CA 1
ATOM 935 C C . LYS A 1 111 ? -15.679 0.391 16.537 1.00 95.44 111 LYS A C 1
ATOM 937 O O . LYS A 1 111 ? -16.035 0.737 17.661 1.00 95.44 111 LYS A O 1
ATOM 942 N N . ASP A 1 112 ? -16.402 -0.402 15.752 1.00 95.19 112 ASP A N 1
ATOM 943 C CA . ASP A 1 112 ? -17.720 -0.918 16.127 1.00 95.19 112 ASP A CA 1
ATOM 944 C C . ASP A 1 112 ? -17.613 -1.833 17.359 1.00 95.19 112 ASP A C 1
ATOM 946 O O . ASP A 1 112 ? -18.395 -1.716 18.301 1.00 95.19 112 ASP A O 1
ATOM 950 N N . LEU A 1 113 ? -16.592 -2.695 17.404 1.00 96.31 113 LEU A N 1
ATOM 951 C CA . LEU A 1 113 ? -16.311 -3.574 18.538 1.00 96.31 113 LEU A CA 1
ATOM 952 C C . LEU A 1 113 ? -15.977 -2.782 19.805 1.00 96.31 113 LEU A C 1
ATOM 954 O O . LEU A 1 113 ? -16.531 -3.084 20.860 1.00 96.31 113 LEU A O 1
ATOM 958 N N . LEU A 1 114 ? -15.141 -1.745 19.706 1.00 96.31 114 LEU A N 1
ATOM 959 C CA . LEU A 1 114 ? -14.818 -0.880 20.841 1.00 96.31 114 LEU A CA 1
ATOM 960 C C . LEU A 1 114 ? -16.062 -0.142 21.360 1.00 96.31 114 LEU A C 1
ATOM 962 O O . LEU A 1 114 ? -16.292 -0.091 22.566 1.00 96.31 114 LEU A O 1
ATOM 966 N N . SER A 1 115 ? -16.896 0.380 20.455 1.00 96.25 115 SER A N 1
ATOM 967 C CA . SER A 1 115 ? -18.159 1.035 20.818 1.00 96.25 115 SER A CA 1
ATOM 968 C C . SER A 1 115 ? -19.111 0.074 21.535 1.00 96.25 115 SER A C 1
ATOM 970 O O . SER A 1 115 ? -19.707 0.429 22.552 1.00 96.25 115 SER A O 1
ATOM 972 N N . ASN A 1 116 ? -19.235 -1.157 21.036 1.00 96.31 116 ASN A N 1
ATOM 973 C CA . ASN A 1 116 ? -20.077 -2.181 21.650 1.00 96.31 116 ASN A CA 1
ATOM 974 C C . ASN A 1 116 ? -19.548 -2.608 23.023 1.00 96.31 116 ASN A C 1
ATOM 976 O O . ASN A 1 116 ? -20.333 -2.771 23.954 1.00 96.31 116 ASN A O 1
ATOM 980 N N . GLN A 1 117 ? -18.227 -2.746 23.175 1.00 96.12 117 GLN A N 1
ATOM 981 C CA . GLN A 1 117 ? -17.603 -3.033 24.468 1.00 96.12 117 GLN A CA 1
ATOM 982 C C . GLN A 1 117 ? -17.876 -1.919 25.479 1.00 96.12 117 GLN A C 1
ATOM 984 O O . GLN A 1 117 ? -18.235 -2.211 26.618 1.00 96.12 117 GLN A O 1
ATOM 989 N N . GLN A 1 118 ? -17.777 -0.655 25.064 1.00 96.31 118 GLN A N 1
ATOM 990 C CA . GLN A 1 118 ? -18.076 0.480 25.932 1.00 96.31 118 GLN A CA 1
ATOM 991 C C . GLN A 1 118 ? -19.540 0.463 26.401 1.00 96.31 118 GLN A C 1
ATOM 993 O O . GLN A 1 118 ? -19.804 0.558 27.600 1.00 96.31 118 GLN A O 1
ATOM 998 N N . ALA A 1 119 ? -20.486 0.240 25.482 1.00 96.06 119 ALA A N 1
ATOM 999 C CA . ALA A 1 119 ? -21.905 0.109 25.822 1.00 96.06 119 ALA A CA 1
ATOM 1000 C C . ALA A 1 119 ? -22.173 -1.076 26.771 1.00 96.06 119 ALA A C 1
ATOM 1002 O O . ALA A 1 119 ? -23.000 -0.990 27.682 1.00 96.06 119 ALA A O 1
ATOM 1003 N N . GLN A 1 120 ? -21.446 -2.181 26.595 1.00 96.25 120 GLN A N 1
ATOM 1004 C CA . GLN A 1 120 ? -21.561 -3.350 27.461 1.00 96.25 120 GLN A CA 1
ATOM 1005 C C . GLN A 1 120 ? -21.023 -3.076 28.875 1.00 96.25 120 GLN A C 1
ATOM 1007 O O . GLN A 1 120 ? -21.656 -3.465 29.857 1.00 96.25 120 GLN A O 1
ATOM 1012 N N . VAL A 1 121 ? -19.901 -2.360 28.999 1.00 96.88 121 VAL A N 1
ATOM 1013 C CA . VAL A 1 121 ? -19.353 -1.924 30.297 1.00 96.88 121 VAL A CA 1
ATOM 1014 C C . VAL A 1 121 ? -20.343 -1.023 31.037 1.00 96.88 121 VAL A C 1
ATOM 1016 O O . VAL A 1 121 ? -20.538 -1.180 32.246 1.00 96.88 121 VAL A O 1
ATOM 1019 N N . GLU A 1 122 ? -21.016 -0.113 30.332 1.00 95.88 122 GLU A N 1
ATOM 1020 C CA . GLU A 1 122 ? -22.051 0.746 30.917 1.00 95.88 122 GLU A CA 1
ATOM 1021 C C . GLU A 1 122 ? -23.243 -0.069 31.438 1.00 95.88 122 GLU A C 1
ATOM 1023 O O . GLU A 1 122 ? -23.672 0.124 32.581 1.00 95.88 122 GLU A O 1
ATOM 1028 N N . GLN A 1 123 ? -23.724 -1.043 30.656 1.00 96.19 123 GLN A N 1
ATOM 1029 C CA . GLN A 1 123 ? -24.781 -1.960 31.097 1.00 96.19 123 GLN A CA 1
ATOM 1030 C C . GLN A 1 123 ? -24.362 -2.804 32.305 1.00 96.19 123 GLN A C 1
ATOM 1032 O O . GLN A 1 123 ? -25.146 -2.960 33.247 1.00 96.19 123 GLN A O 1
ATOM 1037 N N . PHE A 1 124 ? -23.134 -3.327 32.323 1.00 96.31 124 PHE A N 1
ATOM 1038 C CA . PHE A 1 124 ? -22.631 -4.081 33.472 1.00 96.31 124 PHE A CA 1
ATOM 1039 C C . PHE A 1 124 ? -22.507 -3.208 34.714 1.00 96.31 124 PHE A C 1
ATOM 1041 O O . PHE A 1 124 ? -22.890 -3.639 35.797 1.00 96.31 124 PHE A O 1
ATOM 1048 N N . THR A 1 125 ? -22.078 -1.957 34.563 1.00 96.94 125 THR A N 1
ATOM 1049 C CA . THR A 1 125 ? -22.008 -1.005 35.677 1.00 96.94 125 THR A CA 1
ATOM 1050 C C . THR A 1 125 ? -23.398 -0.704 36.244 1.00 96.94 125 THR A C 1
ATOM 1052 O O . THR A 1 125 ? -23.576 -0.639 37.461 1.00 96.94 125 THR A O 1
ATOM 1055 N N . ALA A 1 126 ? -24.409 -0.541 35.383 1.00 95.81 126 ALA A N 1
ATOM 1056 C CA . ALA A 1 126 ? -25.794 -0.364 35.820 1.00 95.81 126 ALA A CA 1
ATOM 1057 C C . ALA A 1 126 ? -26.338 -1.617 36.530 1.00 95.81 126 ALA A C 1
ATOM 1059 O O . ALA A 1 126 ? -27.001 -1.509 37.563 1.00 95.81 126 ALA A O 1
ATOM 1060 N N . THR A 1 127 ? -26.006 -2.800 36.011 1.00 96.69 127 THR A N 1
ATOM 1061 C CA . THR A 1 127 ? -26.395 -4.089 36.600 1.00 96.69 127 THR A CA 1
ATOM 1062 C C . THR A 1 127 ? -25.750 -4.295 37.969 1.00 96.69 127 THR A C 1
ATOM 1064 O O . THR A 1 127 ? -26.437 -4.674 38.913 1.00 96.69 127 THR A O 1
ATOM 1067 N N . ASP A 1 128 ? -24.462 -3.981 38.116 1.00 96.69 128 ASP A N 1
ATOM 1068 C CA . ASP A 1 128 ? -23.739 -4.084 39.389 1.00 96.69 128 ASP A CA 1
ATOM 1069 C C . ASP A 1 128 ? -24.342 -3.162 40.461 1.00 96.69 128 ASP A C 1
ATOM 1071 O O . ASP A 1 128 ? -24.549 -3.569 41.605 1.00 96.69 128 ASP A O 1
ATOM 1075 N N . LYS A 1 129 ? -24.726 -1.933 40.081 1.00 96.50 129 LYS A N 1
ATOM 1076 C CA . LYS A 1 129 ? -25.453 -1.016 40.975 1.00 96.50 129 LYS A CA 1
ATOM 1077 C C . LYS A 1 129 ? -26.791 -1.600 41.426 1.00 96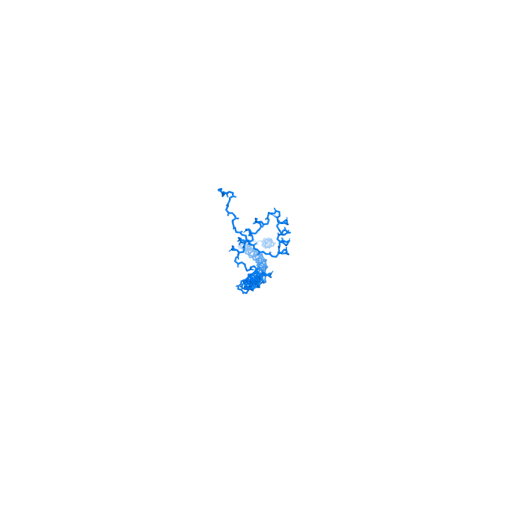.50 129 LYS A C 1
ATOM 1079 O O . LYS A 1 129 ? -27.102 -1.553 42.614 1.00 96.50 129 LYS A O 1
ATOM 1084 N N . LEU A 1 130 ? -27.565 -2.168 40.500 1.00 96.56 130 LEU A N 1
ATOM 1085 C CA . LEU A 1 130 ? -28.846 -2.791 40.827 1.00 96.56 130 LEU A CA 1
ATOM 1086 C C . LEU A 1 130 ? -28.666 -3.979 41.781 1.00 96.56 130 LEU A C 1
ATOM 1088 O O . LEU A 1 130 ? -29.405 -4.093 42.757 1.00 96.56 130 LEU A O 1
ATOM 1092 N N . LEU A 1 131 ? -27.673 -4.835 41.526 1.00 96.06 131 LEU A N 1
ATOM 1093 C CA . LEU A 1 131 ? -27.358 -5.975 42.386 1.00 96.06 131 LEU A CA 1
ATOM 1094 C C . LEU A 1 131 ? -26.977 -5.525 43.798 1.00 96.06 131 LEU A C 1
ATOM 1096 O O . LEU A 1 131 ? -27.509 -6.073 44.759 1.00 96.06 131 LEU A O 1
ATOM 1100 N N . LYS A 1 132 ? -26.147 -4.484 43.937 1.00 96.62 132 LYS A N 1
ATOM 1101 C CA . LYS A 1 132 ? -25.821 -3.891 45.246 1.00 96.62 132 LYS A CA 1
ATOM 1102 C C . LYS A 1 132 ? -27.069 -3.427 45.989 1.00 96.62 132 LYS A C 1
ATOM 1104 O O . LYS A 1 132 ? -27.272 -3.823 47.132 1.00 96.62 132 LYS A O 1
ATOM 1109 N N . THR A 1 133 ? -27.955 -2.686 45.323 1.00 96.69 133 THR A N 1
ATOM 1110 C CA . THR A 1 133 ? -29.219 -2.242 45.933 1.00 96.69 133 THR A CA 1
ATOM 1111 C C . THR A 1 133 ? -30.110 -3.416 46.351 1.00 96.69 133 THR A C 1
ATOM 1113 O O . THR A 1 133 ? -30.778 -3.350 47.383 1.00 96.69 133 THR A O 1
ATOM 1116 N N . ILE A 1 134 ? -30.150 -4.498 45.568 1.00 95.62 134 ILE A N 1
ATOM 1117 C CA . ILE A 1 134 ? -30.901 -5.707 45.932 1.00 95.62 134 ILE A CA 1
ATOM 1118 C C . ILE A 1 134 ? -30.301 -6.346 47.187 1.00 95.62 134 ILE A C 1
ATOM 1120 O O . ILE A 1 134 ? -31.049 -6.645 48.118 1.00 95.62 134 ILE A O 1
ATOM 1124 N N . THR A 1 135 ? -28.979 -6.516 47.235 1.00 95.94 135 THR A N 1
ATOM 1125 C CA . THR A 1 135 ? -28.277 -7.083 48.393 1.00 95.94 135 THR A CA 1
ATOM 1126 C C . THR A 1 135 ? -28.524 -6.253 49.652 1.00 95.94 135 THR A C 1
ATOM 1128 O O . THR A 1 135 ? -28.968 -6.803 50.656 1.00 95.94 135 THR A O 1
ATOM 1131 N N . GLU A 1 136 ? -28.377 -4.928 49.580 1.00 95.75 136 GLU A N 1
ATOM 1132 C CA . GLU A 1 136 ? -28.647 -4.013 50.701 1.00 95.75 136 GLU A CA 1
ATOM 1133 C C . GLU A 1 136 ? -30.093 -4.132 51.209 1.00 95.75 136 GLU A C 1
ATOM 1135 O O . GLU A 1 136 ? -30.346 -4.185 52.417 1.00 95.75 136 GLU A O 1
ATOM 1140 N N . LYS A 1 137 ? -31.071 -4.218 50.295 1.00 94.94 137 LYS A N 1
ATOM 1141 C CA . LYS A 1 137 ? -32.481 -4.411 50.669 1.00 94.94 137 LYS A CA 1
ATOM 1142 C C . LYS A 1 137 ? -32.732 -5.772 51.314 1.00 94.94 137 LYS A C 1
ATOM 1144 O O . LYS A 1 137 ? -33.543 -5.854 52.238 1.00 94.94 137 LYS A O 1
ATOM 1149 N N . LEU A 1 138 ? -32.071 -6.830 50.845 1.00 93.44 138 LEU A N 1
ATOM 1150 C CA . LEU A 1 138 ? -32.176 -8.166 51.435 1.00 93.44 138 LEU A CA 1
ATOM 1151 C C . LEU A 1 138 ? -31.568 -8.201 52.841 1.00 93.44 138 LEU A C 1
ATOM 1153 O O . LEU A 1 138 ? -32.226 -8.676 53.766 1.00 93.44 138 LEU A O 1
ATOM 1157 N N . GLU A 1 139 ? -30.379 -7.631 53.028 1.00 93.56 139 GLU A N 1
ATOM 1158 C CA . GLU A 1 139 ? -29.729 -7.520 54.339 1.00 93.56 139 GLU A CA 1
ATOM 1159 C C . GLU A 1 139 ? -30.573 -6.699 55.320 1.00 93.56 139 GLU A C 1
ATOM 1161 O O . GLU A 1 139 ? -30.807 -7.119 56.457 1.00 93.56 139 GLU A O 1
ATOM 1166 N N . THR A 1 140 ? -31.117 -5.567 54.864 1.00 93.81 140 THR A N 1
ATOM 1167 C CA . THR A 1 140 ? -32.012 -4.725 55.672 1.00 93.81 140 THR A CA 1
ATOM 1168 C C . THR A 1 140 ? -33.269 -5.492 56.081 1.00 93.81 140 THR A C 1
ATOM 1170 O O . THR A 1 140 ? -33.683 -5.435 57.240 1.00 93.81 140 THR A O 1
ATOM 1173 N N . LYS A 1 141 ? -33.863 -6.259 55.157 1.00 94.25 141 LYS A N 1
ATOM 1174 C CA . LYS A 1 141 ? -35.035 -7.100 55.430 1.00 94.25 141 LYS A CA 1
ATOM 1175 C C . LYS A 1 141 ? -34.736 -8.171 56.480 1.00 94.25 141 LYS A C 1
ATOM 1177 O O . LYS A 1 141 ? -35.555 -8.363 57.379 1.00 94.25 141 LYS A O 1
ATOM 1182 N N . GLU A 1 142 ? -33.601 -8.862 56.387 1.00 93.75 142 GLU A N 1
ATOM 1183 C CA . GLU A 1 142 ? -33.219 -9.868 57.387 1.00 93.75 142 GLU A CA 1
ATOM 1184 C C . GLU A 1 142 ? -32.921 -9.235 58.752 1.00 93.75 142 GLU A C 1
ATOM 1186 O O . GLU A 1 142 ? -33.405 -9.722 59.776 1.00 93.75 142 GLU A O 1
ATOM 1191 N N . SER A 1 143 ? -32.237 -8.086 58.783 1.00 93.19 143 SER A N 1
ATOM 1192 C CA . SER A 1 143 ? -32.023 -7.318 60.017 1.00 93.19 143 SER A CA 1
ATOM 1193 C C . SER A 1 143 ? -33.348 -6.914 60.675 1.00 93.19 143 SER A C 1
ATOM 1195 O O . SER A 1 143 ? -33.529 -7.089 61.882 1.00 93.19 143 SER A O 1
ATOM 1197 N N . LEU A 1 144 ? -34.312 -6.435 59.882 1.00 93.62 144 LEU A N 1
ATOM 1198 C CA . LEU A 1 144 ? -35.629 -6.027 60.368 1.00 93.62 144 LEU A CA 1
ATOM 1199 C C . LEU A 1 144 ? -36.403 -7.203 60.979 1.00 93.62 144 LEU A C 1
ATOM 1201 O O . LEU A 1 144 ? -36.973 -7.064 62.062 1.00 93.62 144 LEU A O 1
ATOM 1205 N N . LYS A 1 145 ? -36.374 -8.378 60.333 1.00 93.75 145 LYS A N 1
ATOM 1206 C CA . LYS A 1 145 ? -36.983 -9.607 60.871 1.00 93.75 145 LYS A CA 1
ATOM 1207 C C . LYS A 1 145 ? -36.379 -9.997 62.218 1.00 93.75 145 LYS A C 1
ATOM 1209 O O . LYS A 1 145 ? -37.129 -10.301 63.143 1.00 93.75 145 LYS A O 1
ATOM 1214 N N . LEU A 1 146 ? -35.048 -9.971 62.341 1.00 93.44 146 LEU A N 1
ATOM 1215 C CA . LEU A 1 146 ? -34.357 -10.307 63.590 1.00 93.44 146 LEU A CA 1
ATOM 1216 C C . LEU A 1 146 ? -34.724 -9.337 64.718 1.00 93.44 146 LEU A C 1
ATOM 1218 O O . LEU A 1 146 ? -35.054 -9.774 65.821 1.00 93.44 146 LEU A O 1
ATOM 1222 N N . LYS A 1 147 ? -34.729 -8.028 64.438 1.00 92.62 147 LYS A N 1
ATOM 1223 C CA . LYS A 1 147 ? -35.122 -7.010 65.422 1.00 92.62 147 LYS A CA 1
ATOM 1224 C C . LYS A 1 147 ? -36.589 -7.151 65.838 1.00 92.62 147 LYS A C 1
ATOM 1226 O O . LYS A 1 147 ? -36.899 -7.055 67.023 1.00 92.62 147 LYS A O 1
ATOM 1231 N N . PHE A 1 148 ? -37.486 -7.431 64.892 1.00 94.44 148 PHE A N 1
ATOM 1232 C CA . PHE A 1 148 ? -38.898 -7.664 65.194 1.00 94.44 148 PHE A CA 1
ATOM 1233 C C . PHE A 1 148 ? -39.101 -8.920 66.052 1.00 94.44 148 PHE A C 1
ATOM 1235 O O . PHE A 1 148 ? -39.811 -8.869 67.055 1.00 94.44 148 PHE A O 1
ATOM 1242 N N . LEU A 1 149 ? -38.434 -10.030 65.711 1.00 93.56 149 LEU A N 1
ATOM 1243 C CA . LEU A 1 149 ? -38.446 -11.259 66.513 1.00 93.56 149 LEU A CA 1
ATOM 1244 C C . LEU A 1 149 ? -37.929 -11.019 67.933 1.00 93.56 149 LEU A C 1
ATOM 1246 O O . LEU A 1 149 ? -38.502 -11.545 68.883 1.00 93.56 149 LEU A O 1
ATOM 1250 N N . TYR A 1 150 ? -36.879 -10.212 68.094 1.00 93.56 150 TYR A N 1
ATOM 1251 C CA . TYR A 1 150 ? -36.363 -9.840 69.410 1.00 93.56 150 TYR A CA 1
ATOM 1252 C C . TYR A 1 150 ? -37.414 -9.104 70.252 1.00 93.56 150 TYR A C 1
ATOM 1254 O O . TYR A 1 150 ? -37.665 -9.498 71.392 1.00 93.56 150 TYR A O 1
ATOM 1262 N N . ILE A 1 151 ? -38.072 -8.087 69.681 1.00 92.88 151 ILE A N 1
ATOM 1263 C CA . ILE A 1 151 ? -39.138 -7.337 70.366 1.00 92.88 151 ILE A CA 1
ATOM 1264 C C . ILE A 1 151 ? -40.299 -8.266 70.727 1.00 92.88 151 ILE A C 1
ATOM 1266 O O . ILE A 1 151 ? -40.773 -8.232 71.860 1.00 92.88 151 ILE A O 1
ATOM 1270 N N . LEU A 1 152 ? -40.731 -9.120 69.794 1.00 92.81 152 LEU A N 1
ATOM 1271 C CA . LEU A 1 152 ? -41.827 -10.061 70.017 1.00 92.81 152 LEU A CA 1
ATOM 1272 C C . LEU A 1 152 ? -41.494 -11.063 71.128 1.00 92.81 152 LEU A C 1
ATOM 1274 O O . LEU A 1 152 ? -42.308 -11.276 72.019 1.00 92.81 152 LEU A O 1
ATOM 1278 N N . ASN A 1 153 ? -40.292 -11.639 71.112 1.00 92.62 153 ASN A N 1
ATOM 1279 C CA . ASN A 1 153 ? -39.850 -12.576 72.143 1.00 92.62 153 ASN A CA 1
ATOM 1280 C C . ASN A 1 153 ? -39.751 -11.904 73.514 1.00 92.62 153 ASN A C 1
ATOM 1282 O O . ASN A 1 153 ? -40.141 -12.504 74.514 1.00 92.62 153 ASN A O 1
ATOM 1286 N N . ASN A 1 154 ? -39.249 -10.668 73.571 1.00 91.50 154 ASN A N 1
ATOM 1287 C CA . ASN A 1 154 ? -39.196 -9.907 74.815 1.00 91.50 154 ASN A CA 1
ATOM 1288 C C . ASN A 1 154 ? -40.609 -9.601 75.331 1.00 91.50 154 ASN A C 1
ATOM 1290 O O . ASN A 1 154 ? -40.908 -9.867 76.490 1.00 91.50 154 ASN A O 1
ATOM 1294 N N . TYR A 1 155 ? -41.502 -9.144 74.449 1.00 92.31 155 TYR A N 1
ATOM 1295 C CA . TYR A 1 155 ? -42.910 -8.921 74.766 1.00 92.31 155 TYR A CA 1
ATOM 1296 C C . TYR A 1 155 ? -43.588 -10.186 75.308 1.00 92.31 155 TYR A C 1
ATOM 1298 O O . TYR A 1 155 ? -44.224 -10.123 76.358 1.00 92.31 155 TYR A O 1
ATOM 1306 N N . SER A 1 156 ? -43.429 -11.330 74.632 1.00 89.44 156 SER A N 1
ATOM 1307 C CA . SER A 1 156 ? -44.007 -12.609 75.062 1.00 89.44 156 SER A CA 1
ATOM 1308 C C . SER A 1 156 ? -43.478 -13.034 76.429 1.00 89.44 156 SER A C 1
ATOM 1310 O O . SER A 1 156 ? -44.279 -13.322 77.312 1.00 89.44 156 SER A O 1
ATOM 1312 N N . LYS A 1 157 ? -42.158 -12.973 76.654 1.00 90.81 157 LYS A N 1
ATOM 1313 C CA . LYS A 1 157 ? -41.548 -13.302 77.954 1.00 90.81 157 LYS A CA 1
ATOM 1314 C C . LYS A 1 157 ? -42.060 -12.407 79.082 1.00 90.81 157 LYS A C 1
ATOM 1316 O O . LYS A 1 157 ? -42.439 -12.903 80.140 1.00 90.81 157 LYS A O 1
ATOM 1321 N N . THR A 1 158 ? -42.088 -11.090 78.872 1.00 87.31 158 THR A N 1
ATOM 1322 C CA . THR A 1 158 ? -42.587 -10.152 79.889 1.00 87.31 158 THR A CA 1
ATOM 1323 C C . THR A 1 158 ? -44.078 -10.359 80.138 1.00 87.31 158 THR A C 1
ATOM 1325 O O . THR A 1 158 ? -44.518 -10.335 81.284 1.00 87.31 158 THR A O 1
ATOM 1328 N N . ARG A 1 159 ? -44.861 -10.645 79.095 1.00 86.62 159 ARG A N 1
ATOM 1329 C CA . ARG A 1 159 ? -46.291 -10.924 79.235 1.00 86.62 159 ARG A CA 1
ATOM 1330 C C . ARG A 1 159 ? -46.570 -12.234 79.972 1.00 86.62 159 ARG A C 1
ATOM 1332 O O . ARG A 1 159 ? -47.490 -12.265 80.781 1.00 86.62 159 ARG A O 1
ATOM 1339 N N . GLU A 1 160 ? -45.798 -13.287 79.722 1.00 86.81 160 GLU A N 1
ATOM 1340 C CA . GLU A 1 160 ? -45.894 -14.564 80.448 1.00 86.81 160 GLU A CA 1
ATOM 1341 C C . GLU A 1 160 ? -45.502 -14.426 81.923 1.00 86.81 160 GLU A C 1
ATOM 1343 O O . GLU A 1 160 ? -46.043 -15.132 82.768 1.00 86.81 160 GLU A O 1
ATOM 1348 N N . SER A 1 161 ? -44.618 -13.478 82.257 1.00 84.44 161 SER A N 1
ATOM 1349 C CA . SER A 1 161 ? -44.259 -13.181 83.650 1.00 84.44 161 SER A CA 1
ATOM 1350 C C . SER A 1 161 ? -45.370 -12.479 84.448 1.00 84.44 161 SER A C 1
ATOM 1352 O O . SER A 1 161 ? -45.262 -12.342 85.668 1.00 84.44 161 SER A O 1
ATOM 1354 N N . PHE A 1 162 ? -46.444 -12.031 83.788 1.00 86.88 162 PHE A N 1
ATOM 1355 C CA . PHE A 1 162 ? -47.577 -11.401 84.457 1.00 86.88 162 PHE A CA 1
ATOM 1356 C C . PHE A 1 162 ? -48.470 -12.433 85.150 1.00 86.88 162 PHE A C 1
ATOM 1358 O O . PHE A 1 162 ? -48.899 -13.426 84.569 1.00 86.88 162 PHE A O 1
ATOM 1365 N N . SER A 1 163 ? -48.802 -12.143 86.404 1.00 78.25 163 SER A N 1
ATOM 1366 C CA . SER A 1 163 ? -49.678 -12.949 87.256 1.00 78.25 163 SER A CA 1
ATOM 1367 C C . SER A 1 163 ? -51.117 -12.399 87.226 1.00 78.25 163 SER A C 1
ATOM 1369 O O . SER A 1 163 ? -51.382 -11.316 86.695 1.00 78.25 163 SER A O 1
ATOM 1371 N N . PHE A 1 164 ? -52.068 -13.121 87.833 1.00 70.56 164 PHE A N 1
ATOM 1372 C CA . PHE A 1 164 ? -53.434 -12.642 88.113 1.00 70.56 164 PHE A CA 1
ATOM 1373 C C . PHE A 1 164 ? -53.461 -11.264 88.811 1.00 70.56 164 PHE A C 1
ATOM 1375 O O . PHE A 1 164 ? -54.406 -10.502 88.629 1.00 70.56 164 PHE A O 1
ATOM 1382 N N . THR A 1 165 ? -52.404 -10.915 89.549 1.00 73.62 165 THR A N 1
ATOM 1383 C CA . THR A 1 165 ? -52.267 -9.647 90.284 1.00 73.62 165 THR A CA 1
ATOM 1384 C C . THR A 1 165 ? -51.743 -8.465 89.454 1.00 73.62 165 THR A C 1
ATOM 1386 O O . THR A 1 165 ? -51.704 -7.349 89.967 1.00 73.62 165 THR A O 1
ATOM 1389 N N . THR A 1 166 ? -51.338 -8.658 88.192 1.00 78.81 166 THR A N 1
ATOM 1390 C CA . THR A 1 166 ? -50.784 -7.574 87.358 1.00 78.81 166 THR A CA 1
ATOM 1391 C C . THR A 1 166 ? -51.879 -6.629 86.855 1.00 78.81 166 THR A C 1
ATOM 1393 O O . THR A 1 166 ? -52.863 -7.076 86.249 1.00 78.81 166 THR A O 1
ATOM 1396 N N . SER A 1 167 ? -51.690 -5.319 87.062 1.00 81.44 167 SER A N 1
ATOM 1397 C CA . SER A 1 167 ? -52.700 -4.302 86.757 1.00 81.44 167 SER A CA 1
ATOM 1398 C C . SER A 1 167 ? -52.960 -4.169 85.252 1.00 81.44 167 SER A C 1
ATOM 1400 O O . SER A 1 167 ? -52.100 -4.449 84.413 1.00 81.44 167 SER A O 1
ATOM 1402 N N . SER A 1 168 ? -54.162 -3.711 84.888 1.00 79.19 168 SER A N 1
ATOM 1403 C CA . SER A 1 168 ? -54.492 -3.439 83.482 1.00 79.19 168 SER A CA 1
ATOM 1404 C C . SER A 1 168 ? -53.588 -2.359 82.877 1.00 79.19 168 SER A C 1
ATOM 1406 O O . SER A 1 168 ? -53.277 -2.423 81.691 1.00 79.19 168 SER A O 1
ATOM 1408 N N . LYS A 1 169 ? -53.118 -1.412 83.701 1.00 83.94 169 LYS A N 1
ATOM 1409 C CA . LYS A 1 169 ? -52.234 -0.317 83.289 1.00 83.94 169 LYS A CA 1
ATOM 1410 C C . LYS A 1 169 ? -50.863 -0.834 82.841 1.00 83.94 169 LYS A C 1
ATOM 1412 O O . LYS A 1 169 ? -50.400 -0.450 81.774 1.00 83.94 169 LYS A O 1
ATOM 1417 N N . ASP A 1 170 ? -50.275 -1.774 83.580 1.00 82.31 170 ASP A N 1
ATOM 1418 C CA . ASP A 1 170 ? -48.955 -2.346 83.252 1.00 82.31 170 ASP A CA 1
ATOM 1419 C C . ASP A 1 170 ? -49.003 -3.193 81.967 1.00 82.31 170 ASP A C 1
ATOM 1421 O O . ASP A 1 170 ? -48.066 -3.216 81.166 1.00 82.31 170 ASP A O 1
ATOM 1425 N N . LYS A 1 171 ? -50.134 -3.874 81.728 1.00 83.06 171 LYS A N 1
ATOM 1426 C CA . LYS A 1 171 ? -50.375 -4.633 80.490 1.00 83.06 171 LYS A CA 1
ATOM 1427 C C . LYS A 1 171 ? -50.469 -3.718 79.271 1.00 83.06 171 LYS A C 1
ATOM 1429 O O . LYS A 1 171 ? -49.965 -4.065 78.202 1.00 83.06 171 LYS A O 1
ATOM 1434 N N . GLU A 1 172 ? -51.113 -2.569 79.429 1.00 86.25 172 GLU A N 1
ATOM 1435 C CA . GLU A 1 172 ? -51.271 -1.571 78.375 1.00 86.25 172 GLU A CA 1
ATOM 1436 C C . GLU A 1 172 ? -49.950 -0.849 78.084 1.00 86.25 172 GLU A C 1
ATOM 1438 O O . GLU A 1 172 ? -49.582 -0.679 76.921 1.00 86.25 172 GLU A O 1
ATOM 1443 N N . GLU A 1 173 ? -49.168 -0.555 79.124 1.00 88.00 173 GLU A N 1
ATOM 1444 C CA . GLU A 1 173 ? -47.837 0.042 79.013 1.00 88.00 173 GLU A CA 1
ATOM 1445 C C . GLU A 1 173 ? -46.845 -0.890 78.295 1.00 88.00 173 GLU A C 1
ATOM 1447 O O . GLU A 1 173 ? -46.127 -0.446 77.399 1.00 88.00 173 GLU A O 1
ATOM 1452 N N . LEU A 1 174 ? -46.877 -2.203 78.570 1.00 88.19 174 LEU A N 1
ATOM 1453 C CA . LEU A 1 174 ? -46.076 -3.195 77.838 1.00 88.19 174 LEU A CA 1
ATOM 1454 C C . LEU A 1 174 ? -46.428 -3.235 76.338 1.00 88.19 174 LEU A C 1
ATOM 1456 O O . LEU A 1 174 ? -45.542 -3.306 75.481 1.00 88.19 174 LEU A O 1
ATOM 1460 N N . VAL A 1 175 ? -47.722 -3.172 75.997 1.00 88.00 175 VAL A N 1
ATOM 1461 C CA . VAL A 1 175 ? -48.179 -3.100 74.596 1.00 88.00 175 VAL A CA 1
ATOM 1462 C C . VAL A 1 175 ? -47.714 -1.798 73.945 1.00 88.00 175 VAL A C 1
ATOM 1464 O O . VAL A 1 175 ? -47.273 -1.805 72.793 1.00 88.00 175 VAL A O 1
ATOM 1467 N N . GLN A 1 176 ? -47.787 -0.682 74.669 1.00 90.12 176 GLN A N 1
ATOM 1468 C CA . GLN A 1 176 ? -47.370 0.625 74.174 1.00 90.12 176 GLN A CA 1
ATOM 1469 C C . GLN A 1 176 ? -45.853 0.682 73.942 1.00 90.12 176 GLN A C 1
ATOM 1471 O O . GLN A 1 176 ? -45.417 1.168 72.898 1.00 90.12 176 GLN A O 1
ATOM 1476 N N . GLN A 1 177 ? -45.056 0.100 74.843 1.00 89.81 177 GLN A N 1
ATOM 1477 C CA . GLN A 1 177 ? -43.606 -0.030 74.695 1.00 89.81 177 GLN A CA 1
ATOM 1478 C C . GLN A 1 177 ? -43.226 -0.895 73.488 1.00 89.81 177 GLN A C 1
ATOM 1480 O O . GLN A 1 177 ? -42.394 -0.475 72.685 1.00 89.81 177 GLN A O 1
ATOM 1485 N N . ALA A 1 178 ? -43.864 -2.054 73.294 1.00 89.44 178 ALA A N 1
ATOM 1486 C CA . ALA A 1 178 ? -43.606 -2.900 72.125 1.00 89.44 178 ALA A CA 1
ATOM 1487 C C . ALA A 1 178 ? -43.956 -2.182 70.809 1.00 89.44 178 ALA A C 1
ATOM 1489 O O . ALA A 1 178 ? -43.176 -2.211 69.857 1.00 89.44 178 ALA A O 1
ATOM 1490 N N . ARG A 1 179 ? -45.087 -1.462 70.763 1.00 89.94 179 ARG A N 1
ATOM 1491 C CA . ARG A 1 179 ? -45.469 -0.638 69.601 1.00 89.94 179 ARG A CA 1
ATOM 1492 C C . ARG A 1 179 ? -44.472 0.488 69.335 1.00 89.94 179 ARG A C 1
ATOM 1494 O O . ARG A 1 179 ? -44.131 0.720 68.180 1.00 89.94 179 ARG A O 1
ATOM 1501 N N . GLN A 1 180 ? -43.974 1.157 70.376 1.00 90.75 180 GLN A N 1
ATOM 1502 C CA . GLN A 1 180 ? -42.936 2.182 70.232 1.00 90.75 180 GLN A CA 1
ATOM 1503 C C . GLN A 1 180 ? -41.606 1.603 69.747 1.00 90.75 180 GLN A C 1
ATOM 1505 O O . GLN A 1 180 ? -40.920 2.251 68.964 1.00 90.75 180 GLN A O 1
ATOM 1510 N N . GLN A 1 181 ? -41.232 0.403 70.196 1.00 88.31 181 GLN A N 1
ATOM 1511 C CA . GLN A 1 181 ? -40.025 -0.273 69.723 1.00 88.31 181 GLN A CA 1
ATOM 1512 C C . GLN A 1 181 ? -40.157 -0.671 68.248 1.00 88.31 181 GLN A C 1
ATOM 1514 O O . GLN A 1 181 ? -39.225 -0.435 67.489 1.00 88.31 181 GLN A O 1
ATOM 1519 N N . ILE A 1 182 ? -41.320 -1.182 67.823 1.00 90.44 182 ILE A N 1
ATOM 1520 C CA . ILE A 1 182 ? -41.606 -1.500 66.412 1.00 90.44 182 ILE A CA 1
ATOM 1521 C C . ILE A 1 182 ? -41.611 -0.234 65.546 1.00 90.44 182 ILE A C 1
ATOM 1523 O O . ILE A 1 182 ? -41.061 -0.249 64.454 1.00 90.44 182 ILE A O 1
ATOM 1527 N N . ALA A 1 183 ? -42.186 0.871 66.030 1.00 88.06 183 ALA A N 1
ATOM 1528 C CA . ALA A 1 183 ? -42.218 2.140 65.297 1.00 88.06 183 ALA A CA 1
ATOM 1529 C C . ALA A 1 183 ? -40.830 2.787 65.109 1.00 88.06 183 ALA A C 1
ATOM 1531 O O . ALA A 1 183 ? -40.697 3.716 64.319 1.00 88.06 183 ALA A O 1
ATOM 1532 N N . LYS A 1 184 ? -39.816 2.326 65.853 1.00 86.94 184 LYS A N 1
ATOM 1533 C CA . LYS A 1 184 ? -38.420 2.787 65.771 1.00 86.94 184 LYS A CA 1
ATOM 1534 C C . LYS A 1 184 ? -37.523 1.867 64.931 1.00 86.94 184 LYS A C 1
ATOM 1536 O O . LYS A 1 184 ? -36.320 2.124 64.866 1.00 86.94 184 LYS A O 1
ATOM 1541 N N . LEU A 1 185 ? -38.070 0.788 64.367 1.00 81.69 185 LEU A N 1
ATOM 1542 C CA . LEU A 1 185 ? -37.359 -0.121 63.464 1.00 81.69 185 LEU A CA 1
ATOM 1543 C C . LEU A 1 185 ? -37.260 0.440 62.047 1.00 81.69 185 LEU A C 1
ATOM 1545 O O . LEU A 1 185 ? -36.194 0.195 61.439 1.00 81.69 185 LEU A O 1
#

Foldseek 3Di:
DDDDPDPPDDDDDDPVVVVVLCVVCVVVVHDSVVVVVVVVVVCVVVVDDPPCPPPVVVVVVVVVVVVVVVVVVVCCCVVPVVVVVVVVVVVVVVVVVVVCCCVVPVVVVVVVVVVVVVVVVVVVVVVVVVVVVVVVVVVVVVVLVVQLVVLVVVLVVVVVPDDPPDDPVVNVVSVVVSVVSNVVD

Mean predicted aligned error: 14.93 Å